Protein AF-K1SZ32-F1 (afdb_monomer)

Solvent-accessible surface area (backbone atoms only — not comparable to full-atom values): 15237 Å² total; per-residue (Å²): 134,87,79,84,89,79,83,86,84,75,76,74,82,68,88,43,62,59,73,72,33,84,66,48,21,56,58,45,51,52,51,52,48,53,55,51,47,58,42,51,74,40,24,74,72,59,20,63,87,50,76,74,82,35,70,67,88,70,82,66,100,58,76,49,76,46,74,46,75,43,77,25,78,72,56,68,82,62,27,27,84,73,70,27,93,54,85,65,35,65,71,60,72,71,40,84,92,68,80,86,78,89,89,76,80,80,79,43,96,45,67,85,54,29,52,49,34,75,36,31,93,33,42,75,91,47,49,80,51,51,45,40,49,57,35,55,56,48,34,40,44,59,39,66,28,51,37,35,27,39,28,50,52,66,83,76,85,44,59,56,50,62,49,44,65,57,26,81,40,74,47,60,80,36,65,83,74,91,62,68,100,72,78,70,72,43,64,70,73,53,50,64,57,53,53,49,54,63,71,76,45,88,59,30,34,38,40,37,38,38,38,45,48,54,36,91,64,43,65,58,47,47,59,78,94,68,66,80,50,80,67,55,84,70,97,61,96,47,84,88,42,52,86,44,53,59,70,104

InterPro domains:
  IPR000917 Sulfatase, N-terminal [PF00884] (66-235)
  IPR017850 Alkaline-phosphatase-like, core domain superfamily [G3DSA:3.40.720.10] (51-248)
  IPR017850 Alkaline-phosphatase-like, core domain superfamily [SSF53649] (67-228)
  IPR040423 Phosphoethanolamine transferase [PTHR30443] (14-247)
  IPR058130 Phosphoethanolamine transferase, C-terminal domain [cd16017] (63-248)

Mean predicted aligned error: 7.78 Å

Radius of gyration: 21.01 Å; Cα contacts (8 Å, |Δi|>4): 311; chains: 1; bounding box: 49×53×51 Å

Sequence (248 aa):
VYIKFEEAIMEQINFGIKYQVFPVNVCYNIKLTLERWGLSERYHETSKDFTFHAVKNRQAPGREIYVLVIGEASRADSWSLFGYDRETTPRLEKREGVVPFSNVLTQSNATHKSVPIILSPASAANYDSIYVQKSLITAFKEAGFQTWYLSNQVPNRSLIDFFSEEAERRIDISPREGELYTDNRPDGEMLPSIREIIQQSDSNLLIVLHTYGSHYDYRKRYPQEFARYTPDLISAINKNNRSIMVNA

Organism: NCBI:txid408170

pLDDT: mean 86.93, std 16.27, range [20.83, 98.75]

Foldseek 3Di:
DDDDPDPDPPPPPPDDCCCPPPPNVVVNVVVVVVVVLVLLVCLCVQQVPAAPLAADPDDDPAAAEAEAEAADPDDLCCDVVQPNPDNPPVVLVPDPPDDDDNDDDFQDPDCLQRVLVVFWVDGVVRSVCSSHTAGVLRSVVSHFAQEEEEEQDEDDSGSNVVNRVSHPYYHHPNYPPDDDPPPLDALCVCVVVVVVVVVPDRHHYYYYYYGPHCPPPNVSHDDPVPCPDDDQDDPDDDPVCPVHPGRD

Structure (mmCIF, N/CA/C/O backbone):
data_AF-K1SZ32-F1
#
_entry.id   AF-K1SZ32-F1
#
loop_
_atom_site.group_PDB
_atom_site.id
_atom_site.type_symbol
_atom_site.label_atom_id
_atom_site.label_alt_id
_atom_site.label_comp_id
_atom_site.label_asym_id
_atom_site.label_entity_id
_atom_site.label_seq_id
_atom_site.pdbx_PDB_ins_code
_atom_site.Cartn_x
_atom_site.Cartn_y
_atom_site.Cartn_z
_atom_site.occupancy
_atom_site.B_iso_or_equiv
_atom_site.auth_seq_id
_atom_site.auth_comp_id
_atom_site.auth_asym_id
_atom_site.auth_atom_id
_atom_site.pdbx_PDB_model_num
ATOM 1 N N . VAL A 1 1 ? -10.648 -4.672 -29.075 1.00 36.06 1 VAL A N 1
ATOM 2 C CA . VAL A 1 1 ? -11.172 -3.291 -29.181 1.00 36.06 1 VAL A CA 1
ATOM 3 C C . VAL A 1 1 ? -9.972 -2.364 -29.272 1.00 36.06 1 VAL A C 1
ATOM 5 O O . VAL A 1 1 ? -9.255 -2.227 -28.293 1.00 36.06 1 VAL A O 1
ATOM 8 N N . TYR A 1 2 ? -9.677 -1.850 -30.467 1.00 20.83 2 TYR A N 1
ATOM 9 C CA . TYR A 1 2 ? -8.613 -0.867 -30.680 1.00 20.83 2 TYR A CA 1
ATOM 10 C C . TYR A 1 2 ? -9.119 0.488 -30.187 1.00 20.83 2 TYR A C 1
ATOM 12 O O . TYR A 1 2 ? -10.038 1.048 -30.778 1.00 20.83 2 TYR A O 1
ATOM 20 N N . ILE A 1 3 ? -8.550 0.997 -29.097 1.00 29.34 3 ILE A N 1
ATOM 21 C CA . ILE A 1 3 ? -8.814 2.362 -28.645 1.00 29.34 3 ILE A CA 1
ATOM 22 C C . ILE A 1 3 ? -7.738 3.247 -29.275 1.00 29.34 3 ILE A C 1
ATOM 24 O O . ILE A 1 3 ? -6.570 3.197 -28.892 1.00 29.34 3 ILE A O 1
ATOM 28 N N . LYS A 1 4 ? -8.140 4.017 -30.290 1.00 24.00 4 LYS A N 1
ATOM 29 C CA . LYS A 1 4 ? -7.360 5.122 -30.855 1.00 24.00 4 LYS A CA 1
ATOM 30 C C . LYS A 1 4 ? -7.171 6.193 -29.775 1.00 24.00 4 LYS A C 1
ATOM 32 O O . LYS A 1 4 ? -8.120 6.889 -29.431 1.00 24.00 4 LYS A O 1
ATOM 37 N N . PHE A 1 5 ? -5.951 6.340 -29.269 1.00 33.72 5 PHE A N 1
ATOM 38 C CA . PHE A 1 5 ? -5.516 7.504 -28.491 1.00 33.72 5 PHE A CA 1
ATOM 39 C C . PHE A 1 5 ? -4.913 8.548 -29.438 1.00 33.72 5 PHE A C 1
ATOM 41 O O . PHE A 1 5 ? -3.707 8.765 -29.415 1.00 33.72 5 PHE A O 1
ATOM 48 N N . GLU A 1 6 ? -5.717 9.153 -30.314 1.00 33.81 6 GLU A N 1
ATOM 49 C CA . GLU A 1 6 ? -5.178 10.126 -31.281 1.00 33.81 6 GLU A CA 1
ATOM 50 C C . GLU A 1 6 ? -5.633 11.577 -31.103 1.00 33.81 6 GLU A C 1
ATOM 52 O O . GLU A 1 6 ? -5.041 12.433 -31.742 1.00 33.81 6 GLU A O 1
ATOM 57 N N . GLU A 1 7 ? -6.571 11.928 -30.213 1.00 32.16 7 GLU A N 1
ATOM 58 C CA . GLU A 1 7 ? -7.086 13.319 -30.218 1.00 32.16 7 GLU A CA 1
ATOM 59 C C . GLU A 1 7 ? -7.334 13.996 -28.857 1.00 32.16 7 GLU A C 1
ATOM 61 O O . GLU A 1 7 ? -7.851 15.107 -28.831 1.00 32.16 7 GLU A O 1
ATOM 66 N N . ALA A 1 8 ? -6.923 13.423 -27.717 1.00 33.03 8 ALA A N 1
ATOM 67 C CA . ALA A 1 8 ? -7.270 14.000 -26.401 1.00 33.03 8 ALA A CA 1
ATOM 68 C C . ALA A 1 8 ? -6.101 14.474 -25.513 1.00 33.03 8 ALA A C 1
ATOM 70 O O . ALA A 1 8 ? -6.341 14.874 -24.378 1.00 33.03 8 ALA A O 1
ATOM 71 N N . ILE A 1 9 ? -4.847 14.476 -25.984 1.00 37.81 9 ILE A N 1
ATOM 72 C CA . ILE A 1 9 ? -3.711 15.027 -25.213 1.00 37.81 9 ILE A CA 1
ATOM 73 C C . ILE A 1 9 ? -2.884 15.962 -26.096 1.00 37.81 9 ILE A C 1
ATOM 75 O O . ILE A 1 9 ? -1.726 15.715 -26.412 1.00 37.81 9 ILE A O 1
ATOM 79 N N . MET A 1 10 ? -3.512 17.055 -26.507 1.00 33.84 10 MET A N 1
ATOM 80 C CA . MET A 1 10 ? -2.818 18.290 -26.869 1.00 33.84 10 MET A CA 1
ATOM 81 C C . MET A 1 10 ? -3.409 19.420 -26.026 1.00 33.84 10 MET A C 1
ATOM 83 O O . MET A 1 10 ? -3.851 20.444 -26.541 1.00 33.84 10 MET A O 1
ATOM 87 N N . GLU A 1 11 ? -3.422 19.237 -24.701 1.00 42.97 11 GLU A N 1
ATOM 88 C CA . GLU A 1 11 ? -3.371 20.401 -23.821 1.00 42.97 11 GLU A CA 1
ATOM 89 C C . GLU A 1 11 ? -2.060 21.112 -24.159 1.00 42.97 11 GLU A 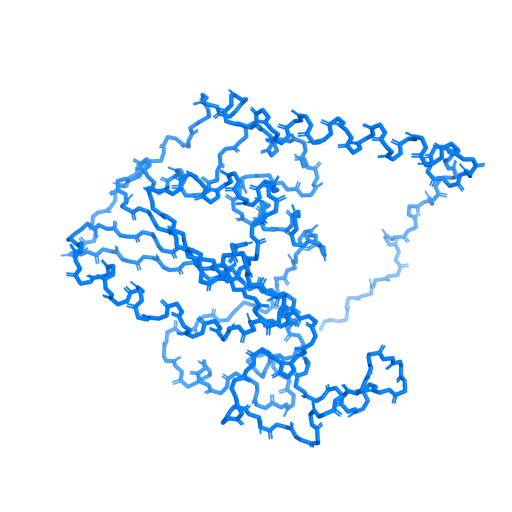C 1
ATOM 91 O O . GLU A 1 11 ? -0.970 20.581 -23.938 1.00 42.97 11 GLU A O 1
ATOM 96 N N . GLN A 1 12 ? -2.176 22.276 -24.800 1.00 42.81 12 GLN A N 1
ATOM 97 C CA . GLN A 1 12 ? -1.073 23.200 -25.021 1.00 42.81 12 GLN A CA 1
ATOM 98 C C . GLN A 1 12 ? -0.226 23.251 -23.749 1.00 42.81 12 GLN A C 1
ATOM 100 O O . GLN A 1 12 ? -0.693 23.721 -22.711 1.00 42.81 12 GLN A O 1
ATOM 105 N N . ILE A 1 13 ? 1.022 22.783 -23.829 1.00 51.66 13 ILE A N 1
ATOM 106 C CA . ILE A 1 13 ? 2.025 23.041 -22.798 1.00 51.66 13 ILE A CA 1
ATOM 107 C C . ILE A 1 13 ? 2.252 24.550 -22.831 1.00 51.66 13 ILE A C 1
ATOM 109 O O . ILE A 1 13 ? 3.076 25.062 -23.586 1.00 51.66 13 ILE A O 1
ATOM 113 N N . ASN A 1 14 ? 1.433 25.275 -22.077 1.00 57.41 14 ASN A N 1
ATOM 114 C CA . ASN A 1 14 ? 1.469 26.720 -22.033 1.00 57.41 14 ASN A CA 1
ATOM 115 C C . ASN A 1 14 ? 2.799 27.100 -21.385 1.00 57.41 14 ASN A C 1
ATOM 117 O O . ASN A 1 14 ? 3.069 26.708 -20.245 1.00 57.41 14 ASN A O 1
ATOM 121 N N . PHE A 1 15 ? 3.658 27.800 -22.128 1.00 69.50 15 PHE A N 1
ATOM 122 C CA . PHE A 1 15 ? 4.959 28.203 -21.617 1.00 69.50 15 PHE A CA 1
ATOM 123 C C . PHE A 1 15 ? 4.766 29.029 -20.343 1.00 69.50 15 PHE A C 1
ATOM 125 O O . PHE A 1 15 ? 4.135 30.087 -20.353 1.00 69.50 15 PHE A O 1
ATOM 132 N N . GLY A 1 16 ? 5.291 28.528 -19.229 1.00 76.25 16 GLY A N 1
ATOM 133 C CA . GLY A 1 16 ? 5.135 29.146 -17.922 1.00 76.25 16 GLY A CA 1
ATOM 134 C C . GLY A 1 16 ? 6.493 29.530 -17.372 1.00 76.25 16 GLY A C 1
ATOM 135 O O . GLY A 1 16 ? 7.261 28.655 -16.974 1.00 76.25 16 GLY A O 1
ATOM 136 N N . ILE A 1 17 ? 6.766 30.834 -17.276 1.00 77.69 17 ILE A N 1
ATOM 137 C CA . ILE A 1 17 ? 8.042 31.371 -16.766 1.00 77.69 17 ILE A CA 1
ATOM 138 C C . ILE A 1 17 ? 8.408 30.725 -15.418 1.00 77.69 17 ILE A C 1
ATOM 140 O O . ILE A 1 17 ? 9.539 30.294 -15.214 1.00 77.69 17 ILE A O 1
ATOM 144 N N . LYS A 1 18 ? 7.421 30.554 -14.532 1.00 80.62 18 LYS A N 1
ATOM 145 C CA . LYS A 1 18 ? 7.594 29.933 -13.209 1.00 80.62 18 LYS A CA 1
ATOM 146 C C . LYS A 1 18 ? 7.914 28.432 -13.218 1.00 80.62 18 LYS A C 1
ATOM 148 O O . LYS A 1 18 ? 8.342 27.920 -12.195 1.00 80.62 18 LYS A O 1
ATOM 153 N N . TYR A 1 19 ? 7.696 27.724 -14.324 1.00 79.94 19 TYR A N 1
ATOM 154 C CA . TYR A 1 19 ? 7.938 26.280 -14.431 1.00 79.94 19 TYR A CA 1
ATOM 155 C C . TYR A 1 19 ? 9.176 25.954 -15.273 1.00 79.94 19 TYR A C 1
ATOM 157 O O . TYR A 1 19 ? 9.846 24.957 -15.017 1.00 79.94 19 TYR A O 1
ATOM 165 N N . GLN A 1 20 ? 9.486 26.789 -16.269 1.00 84.44 20 GLN A N 1
ATOM 166 C CA . GLN A 1 20 ? 10.433 26.448 -17.337 1.00 84.44 20 GLN A CA 1
ATOM 167 C C . GLN A 1 20 ? 11.639 27.388 -17.439 1.00 84.44 20 GLN A C 1
ATOM 169 O O . GLN A 1 20 ? 12.627 27.017 -18.066 1.00 84.44 20 GLN A O 1
ATOM 174 N N . VAL A 1 21 ? 11.599 28.581 -16.834 1.00 89.50 21 VAL A N 1
ATOM 175 C CA . VAL A 1 21 ? 12.696 29.554 -16.945 1.00 89.50 21 VAL A CA 1
ATOM 176 C C . VAL A 1 21 ? 13.579 29.505 -15.709 1.00 89.50 21 VAL A C 1
ATOM 178 O O . VAL A 1 21 ? 13.127 29.758 -14.592 1.00 89.50 21 VAL A O 1
ATOM 181 N N . PHE A 1 22 ? 14.862 29.229 -15.922 1.00 86.62 22 PHE A N 1
ATOM 182 C CA . PHE A 1 22 ? 15.883 29.355 -14.891 1.00 86.62 22 PHE A CA 1
ATOM 183 C C . PHE A 1 22 ? 16.232 30.836 -14.641 1.00 86.62 22 PHE A C 1
ATOM 185 O O . PHE A 1 22 ? 16.354 31.588 -15.609 1.00 86.62 22 PHE A O 1
ATOM 192 N N . PRO A 1 23 ? 16.426 31.282 -13.382 1.00 89.62 23 PRO A N 1
ATOM 193 C CA . PRO A 1 23 ? 16.314 30.517 -12.133 1.00 89.62 23 PRO A CA 1
ATOM 194 C C . PRO A 1 23 ? 14.916 30.566 -11.486 1.00 89.62 23 PRO A C 1
ATOM 196 O O . PRO A 1 23 ? 14.731 30.036 -10.391 1.00 89.62 23 PRO A O 1
ATOM 199 N N . VAL A 1 24 ? 13.925 31.203 -12.121 1.00 89.75 24 VAL A N 1
ATOM 200 C CA . VAL A 1 24 ? 12.575 31.406 -11.554 1.00 89.75 24 VAL A CA 1
ATOM 201 C C . VAL A 1 24 ? 11.923 30.081 -11.151 1.00 89.75 24 VAL A C 1
ATOM 203 O O . VAL A 1 24 ? 11.324 29.988 -10.079 1.00 89.75 24 VAL A O 1
ATOM 206 N N . ASN A 1 25 ? 12.084 29.042 -11.971 1.00 89.19 25 ASN A N 1
ATOM 207 C CA . ASN A 1 25 ? 11.577 27.703 -11.690 1.00 89.19 25 ASN A CA 1
ATOM 208 C C . ASN A 1 25 ? 12.179 27.074 -10.425 1.00 89.19 25 ASN A C 1
ATOM 210 O O . ASN A 1 25 ? 11.463 26.414 -9.674 1.00 89.19 25 ASN A O 1
ATOM 214 N N . VAL A 1 26 ? 13.463 27.307 -10.150 1.00 90.19 26 VAL A N 1
ATOM 215 C CA . VAL A 1 26 ? 14.129 26.832 -8.931 1.00 90.19 26 VAL A CA 1
ATOM 216 C C . VAL A 1 26 ? 13.516 27.510 -7.710 1.00 90.19 26 VAL A C 1
ATOM 218 O O . VAL A 1 26 ? 13.073 26.820 -6.794 1.00 90.19 26 VAL A O 1
ATOM 221 N N . CYS A 1 27 ? 13.401 28.841 -7.719 1.00 92.06 27 CYS A N 1
ATOM 222 C CA . CYS A 1 27 ? 12.796 29.588 -6.612 1.00 92.06 27 CYS A CA 1
ATOM 223 C C . CYS A 1 27 ? 11.337 29.175 -6.366 1.00 92.06 27 CYS A C 1
ATOM 225 O O . CYS A 1 27 ? 10.931 28.969 -5.221 1.00 92.06 27 CYS A O 1
ATOM 227 N N . TYR A 1 28 ? 10.558 29.015 -7.439 1.00 88.94 28 TYR A N 1
ATOM 228 C CA . TYR A 1 28 ? 9.177 28.545 -7.359 1.00 88.94 28 TYR A CA 1
ATOM 229 C C . TYR A 1 28 ? 9.084 27.140 -6.747 1.00 88.94 28 TYR A C 1
ATOM 231 O O . TYR A 1 28 ? 8.298 26.931 -5.825 1.00 88.94 28 TYR A O 1
ATOM 239 N N . ASN A 1 29 ? 9.913 26.194 -7.202 1.00 88.44 29 ASN A N 1
ATOM 240 C CA . ASN A 1 29 ? 9.920 24.827 -6.681 1.00 88.44 29 ASN A CA 1
ATOM 241 C C . ASN A 1 29 ? 10.376 24.757 -5.217 1.00 88.44 29 ASN A C 1
ATOM 243 O O . ASN A 1 29 ? 9.815 23.970 -4.457 1.00 88.44 29 ASN A O 1
ATOM 247 N N . ILE A 1 30 ? 11.338 25.591 -4.800 1.00 92.00 30 ILE A N 1
ATOM 248 C CA . ILE A 1 30 ? 11.745 25.698 -3.389 1.00 92.00 30 ILE A CA 1
ATOM 249 C C . ILE A 1 30 ? 10.560 26.165 -2.544 1.00 92.00 30 ILE A C 1
ATOM 251 O O . ILE A 1 30 ? 10.211 25.502 -1.569 1.00 92.00 30 ILE A O 1
ATOM 255 N N . LYS A 1 31 ? 9.900 27.261 -2.943 1.00 92.56 31 LYS A N 1
ATOM 256 C CA . LYS A 1 31 ? 8.724 27.779 -2.233 1.00 92.56 31 LYS A CA 1
ATOM 257 C C . LYS A 1 31 ? 7.622 26.720 -2.135 1.00 92.56 31 LYS A C 1
ATOM 259 O O . LYS A 1 31 ? 7.150 26.440 -1.039 1.00 92.56 31 LYS A O 1
ATOM 264 N N . LEU A 1 32 ? 7.269 26.092 -3.258 1.00 88.75 32 LEU A N 1
ATOM 265 C CA . LEU A 1 32 ? 6.246 25.047 -3.310 1.00 88.75 32 LEU A CA 1
ATOM 266 C C . LEU A 1 32 ? 6.599 23.847 -2.418 1.00 88.75 32 LEU A C 1
ATOM 268 O O . LEU A 1 32 ? 5.723 23.274 -1.774 1.00 88.75 32 LEU A O 1
ATOM 272 N N . THR A 1 33 ? 7.877 23.463 -2.375 1.00 88.38 33 THR A N 1
ATOM 273 C CA . THR A 1 33 ? 8.358 22.375 -1.514 1.00 88.38 33 THR A CA 1
ATOM 274 C C . THR A 1 33 ? 8.212 22.737 -0.042 1.00 88.38 33 THR A C 1
ATOM 276 O O . THR A 1 33 ? 7.690 21.928 0.717 1.00 88.38 33 THR A O 1
ATOM 279 N N . LEU A 1 34 ? 8.603 23.952 0.357 1.00 92.38 34 LEU A N 1
ATOM 280 C CA . LEU A 1 34 ? 8.462 24.425 1.738 1.00 92.38 34 LEU A CA 1
ATOM 281 C C . LEU A 1 34 ? 6.991 24.522 2.166 1.00 92.38 34 LEU A C 1
ATOM 283 O O . LEU A 1 34 ? 6.646 24.090 3.263 1.00 92.38 34 LEU A O 1
ATOM 287 N N . GLU A 1 35 ? 6.115 25.030 1.295 1.00 92.25 35 GLU A N 1
ATOM 288 C CA . GLU A 1 35 ? 4.670 25.098 1.554 1.00 92.25 35 GLU A CA 1
ATOM 289 C C . GLU A 1 35 ? 4.072 23.700 1.758 1.00 92.25 35 GLU A C 1
ATOM 291 O O . GLU A 1 35 ? 3.392 23.453 2.754 1.00 92.25 35 GLU A O 1
ATOM 296 N N . ARG A 1 36 ? 4.370 22.759 0.853 1.00 90.56 36 ARG A N 1
ATOM 297 C CA . ARG A 1 36 ? 3.890 21.372 0.953 1.00 90.56 36 ARG A CA 1
ATOM 298 C C . ARG A 1 36 ? 4.465 20.638 2.153 1.00 90.56 36 ARG A C 1
ATOM 300 O O . ARG A 1 36 ? 3.735 19.895 2.795 1.00 90.56 36 ARG A O 1
ATOM 307 N N . TRP A 1 37 ? 5.738 20.858 2.472 1.00 90.75 37 TRP A N 1
ATOM 308 C CA . TRP A 1 37 ? 6.355 20.317 3.680 1.00 90.75 37 TRP A CA 1
ATOM 309 C C . TRP A 1 37 ? 5.624 20.821 4.926 1.00 90.75 37 TRP A C 1
ATOM 311 O O . TRP A 1 37 ? 5.233 20.025 5.772 1.00 90.75 37 TRP A O 1
ATOM 321 N N . GLY A 1 38 ? 5.372 22.131 5.015 1.00 93.12 38 GLY A N 1
ATOM 322 C CA . GLY A 1 38 ? 4.639 22.727 6.133 1.00 93.12 38 GLY A CA 1
ATOM 323 C C . GLY A 1 38 ? 3.178 22.272 6.235 1.00 93.12 38 GLY A C 1
ATOM 324 O O . GLY A 1 38 ? 2.608 22.284 7.324 1.00 93.12 38 GLY A O 1
ATOM 325 N N . LEU A 1 39 ? 2.549 21.871 5.127 1.00 93.69 39 LEU A N 1
ATOM 326 C CA . LEU A 1 39 ? 1.234 21.223 5.147 1.00 93.69 39 LEU A CA 1
ATOM 327 C C . LEU A 1 39 ? 1.321 19.778 5.650 1.00 93.69 39 LEU A C 1
ATOM 329 O O . LEU A 1 39 ? 0.535 19.407 6.515 1.00 93.69 39 LEU A O 1
ATOM 333 N N . SER A 1 40 ? 2.287 18.992 5.163 1.00 92.88 40 SER A N 1
ATOM 334 C CA . SER A 1 40 ? 2.503 17.615 5.623 1.00 92.88 40 SER A CA 1
ATOM 335 C C . SER A 1 40 ? 2.807 17.561 7.123 1.00 92.88 40 SER A C 1
ATOM 337 O O . SER A 1 40 ? 2.199 16.778 7.833 1.00 92.88 40 SER A O 1
ATOM 339 N N . GLU A 1 41 ? 3.686 18.425 7.632 1.00 94.00 41 GLU A N 1
ATOM 340 C CA . GLU A 1 41 ? 4.051 18.455 9.060 1.00 94.00 41 GLU A CA 1
ATOM 341 C C . GLU A 1 41 ? 2.870 18.789 9.980 1.00 94.00 41 GLU A C 1
ATOM 343 O O . GLU A 1 41 ? 2.783 18.287 11.097 1.00 94.00 41 GLU A O 1
ATOM 348 N N . ARG A 1 42 ? 1.930 19.614 9.505 1.00 95.44 42 ARG A N 1
ATOM 349 C CA . ARG A 1 42 ? 0.718 19.968 10.257 1.00 95.44 42 ARG A CA 1
ATOM 350 C C . ARG A 1 42 ? -0.408 18.958 10.091 1.00 95.44 42 ARG A C 1
ATOM 352 O O . ARG A 1 42 ? -1.474 19.164 10.663 1.00 95.44 42 ARG A O 1
ATOM 359 N N . TYR A 1 43 ? -0.184 17.871 9.353 1.00 96.81 43 TYR A N 1
ATOM 360 C CA . TYR A 1 43 ? -1.203 16.881 9.030 1.00 96.81 43 TYR A CA 1
ATOM 361 C C . TYR A 1 43 ? -2.004 16.421 10.251 1.00 96.81 43 TYR A C 1
ATOM 363 O O . TYR A 1 43 ? -3.234 16.392 10.205 1.00 96.81 43 TYR A O 1
ATOM 371 N N . HIS A 1 44 ? -1.335 16.090 11.360 1.00 95.69 44 HIS A N 1
ATOM 372 C CA . HIS A 1 44 ? -2.018 15.620 12.569 1.00 95.69 44 HIS A CA 1
ATOM 373 C C . HIS A 1 44 ? -2.975 16.665 13.149 1.00 95.69 44 HIS A C 1
ATOM 375 O O . HIS A 1 44 ? -4.018 16.293 13.678 1.00 95.69 44 HIS A O 1
ATOM 381 N N . GLU A 1 45 ? -2.653 17.953 13.018 1.00 97.31 45 GLU A N 1
ATOM 382 C CA . GLU A 1 45 ? -3.501 19.059 13.463 1.00 97.31 45 GLU A CA 1
ATOM 383 C C . GLU A 1 45 ? -4.637 19.324 12.472 1.00 97.31 45 GLU A C 1
ATOM 385 O O . GLU A 1 45 ? -5.787 19.488 12.876 1.00 97.31 45 GLU A O 1
ATOM 390 N N . THR A 1 46 ? -4.332 19.359 11.173 1.00 97.31 46 THR A N 1
ATOM 391 C CA . THR A 1 46 ? -5.283 19.748 10.122 1.00 97.31 46 THR A CA 1
ATOM 392 C C . THR A 1 46 ? -6.288 18.655 9.779 1.00 97.31 46 THR A C 1
ATOM 394 O O . THR A 1 46 ? -7.376 18.966 9.304 1.00 97.31 46 THR A O 1
ATOM 397 N N . SER A 1 47 ? -5.956 17.389 10.041 1.00 97.62 47 SER A N 1
ATOM 398 C CA . SER A 1 47 ? -6.853 16.241 9.850 1.00 97.62 47 SER A CA 1
ATOM 399 C C . SER A 1 47 ? -7.554 15.787 11.136 1.00 97.62 47 SER A C 1
ATOM 401 O O . SER A 1 47 ? -8.330 14.838 11.086 1.00 97.62 47 SER A O 1
ATOM 403 N N . LYS A 1 48 ? -7.292 16.412 12.296 1.00 97.12 48 LYS A N 1
ATOM 404 C CA . LYS A 1 48 ? -7.727 15.905 13.616 1.00 97.12 48 LYS A CA 1
ATOM 405 C C . LYS A 1 48 ? -9.241 15.685 13.748 1.00 97.12 48 LYS A C 1
ATOM 407 O O . LYS A 1 48 ? -9.651 14.757 14.432 1.00 97.12 48 LYS A O 1
ATOM 412 N N . ASP A 1 49 ? -10.036 16.531 13.092 1.00 97.12 49 ASP A N 1
ATOM 413 C CA . ASP A 1 49 ? -11.502 16.529 13.173 1.00 97.12 49 ASP A CA 1
ATOM 414 C C . ASP A 1 49 ? -12.148 15.738 12.018 1.00 97.12 49 ASP A C 1
ATOM 416 O O . ASP A 1 49 ? -13.371 15.627 11.943 1.00 97.12 49 ASP A O 1
ATOM 420 N N . PHE A 1 50 ? -11.347 15.197 11.093 1.00 97.81 50 PHE A N 1
ATOM 421 C CA . PHE A 1 50 ? -11.856 14.375 10.003 1.00 97.81 50 PHE A CA 1
ATOM 422 C C . PHE A 1 50 ? -12.273 12.999 10.528 1.00 97.81 50 PHE A C 1
ATOM 424 O O . PHE A 1 50 ? -11.525 12.337 11.247 1.00 97.81 50 PHE A O 1
ATOM 431 N N . THR A 1 51 ? -13.441 12.537 10.094 1.00 97.31 51 THR A N 1
ATOM 432 C CA . THR A 1 51 ? -13.973 11.210 10.404 1.00 97.31 51 THR A CA 1
ATOM 433 C C . THR A 1 51 ? -14.696 10.638 9.189 1.00 97.31 51 THR A C 1
ATOM 435 O O . THR A 1 51 ? -15.294 11.380 8.406 1.00 97.31 51 THR A O 1
ATOM 438 N N . PHE A 1 52 ? -14.639 9.316 9.021 1.00 97.12 52 PHE A N 1
ATOM 439 C CA . PHE A 1 52 ? -15.425 8.617 8.002 1.00 97.12 52 PHE A CA 1
ATOM 440 C C . PHE A 1 52 ? -16.847 8.301 8.479 1.00 97.12 52 PHE A C 1
ATOM 442 O O . PHE A 1 52 ? -17.680 7.899 7.664 1.00 97.12 52 PHE A O 1
ATOM 449 N N . HIS A 1 53 ? -17.120 8.451 9.781 1.00 97.19 53 HIS A N 1
ATOM 450 C CA . HIS A 1 53 ? -18.298 7.891 10.442 1.00 97.19 53 HIS A CA 1
ATOM 451 C C . HIS A 1 53 ? -18.487 6.400 10.110 1.00 97.19 53 HIS A C 1
ATOM 453 O O . HIS A 1 53 ? -19.612 5.922 9.929 1.00 97.19 53 HIS A O 1
ATOM 459 N N . ALA A 1 54 ? -17.378 5.667 9.973 1.00 96.50 54 ALA A N 1
ATOM 460 C CA . ALA A 1 54 ? -17.412 4.290 9.520 1.00 96.50 54 ALA A CA 1
ATOM 461 C C . ALA A 1 54 ? -17.985 3.385 10.616 1.00 96.50 54 ALA A C 1
ATOM 463 O O . ALA A 1 54 ? -17.484 3.326 11.736 1.00 96.50 54 ALA A O 1
ATOM 464 N N . VAL A 1 55 ? -19.041 2.649 10.269 1.00 94.31 55 VAL A N 1
ATOM 465 C CA . VAL A 1 55 ? -19.700 1.694 11.161 1.00 94.31 55 VAL A CA 1
ATOM 466 C C . VAL A 1 55 ? -19.765 0.320 10.515 1.00 94.31 55 VAL A C 1
ATOM 468 O O . VAL A 1 55 ? -20.093 0.158 9.336 1.00 94.31 55 VAL A O 1
ATOM 471 N N . LYS A 1 56 ? -19.467 -0.706 11.310 1.00 90.69 56 LYS A N 1
ATOM 472 C CA . LYS A 1 56 ? -19.570 -2.097 10.883 1.00 90.69 56 LYS A CA 1
ATOM 473 C C . LYS A 1 56 ? -21.016 -2.579 11.026 1.00 90.69 56 LYS A C 1
ATOM 475 O O . LYS A 1 56 ? -21.444 -2.986 12.099 1.00 90.69 56 LYS A O 1
ATOM 480 N N . ASN A 1 57 ? -21.760 -2.576 9.921 1.00 86.69 57 ASN A N 1
ATOM 481 C CA . ASN A 1 57 ? -23.186 -2.946 9.910 1.00 86.69 57 ASN A CA 1
ATOM 482 C C . ASN A 1 57 ? -23.459 -4.458 9.847 1.00 86.69 57 ASN A C 1
ATOM 484 O O . ASN A 1 57 ? -24.605 -4.886 9.974 1.00 86.69 57 ASN A O 1
ATOM 488 N N . ARG A 1 58 ? -22.437 -5.284 9.598 1.00 85.19 58 ARG A N 1
ATOM 489 C CA . ARG A 1 58 ? -22.566 -6.744 9.525 1.00 85.19 58 ARG A CA 1
ATOM 490 C C . ARG A 1 58 ? -21.497 -7.390 10.374 1.00 85.19 58 ARG A C 1
ATOM 492 O O . ARG A 1 58 ? -20.327 -7.052 10.242 1.00 85.19 58 ARG A O 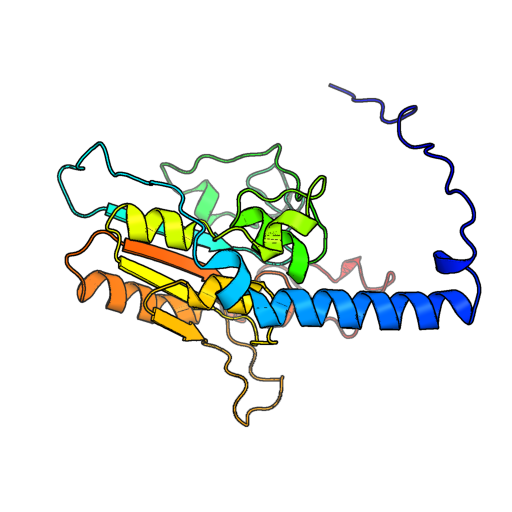1
ATOM 499 N N . GLN A 1 59 ? -21.899 -8.343 11.200 1.00 81.31 59 GLN A N 1
ATOM 500 C CA . GLN A 1 59 ? -20.971 -9.164 11.957 1.00 81.31 59 GLN A CA 1
ATOM 501 C C . GLN A 1 59 ? -20.749 -10.467 11.199 1.00 81.31 59 GLN A C 1
ATOM 503 O O . GLN A 1 59 ? 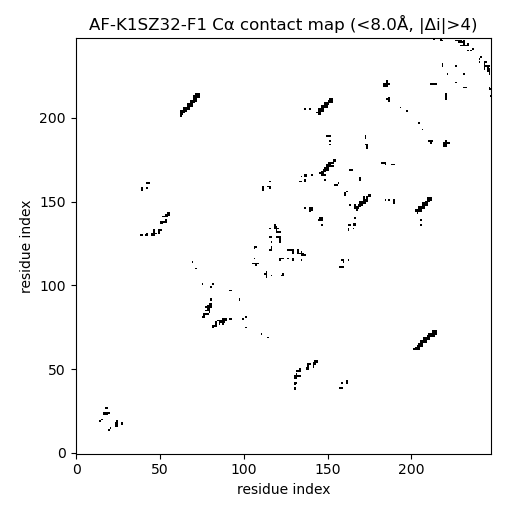-21.700 -11.209 10.948 1.00 81.31 59 GLN A O 1
ATOM 508 N N . ALA A 1 60 ? -19.507 -10.729 10.792 1.00 88.19 60 ALA A N 1
ATOM 509 C CA . ALA A 1 60 ? -19.165 -12.043 10.281 1.00 88.19 60 ALA A CA 1
ATOM 510 C C . ALA A 1 60 ? -19.328 -13.104 11.391 1.00 88.19 60 ALA A C 1
ATOM 512 O O . ALA A 1 60 ? -19.201 -12.778 12.574 1.00 88.19 60 ALA A O 1
ATOM 513 N N . PRO A 1 61 ? -19.560 -14.381 11.033 1.00 87.69 61 PRO A N 1
ATOM 514 C CA . PRO A 1 61 ? -19.670 -15.477 12.002 1.00 87.69 61 PRO A CA 1
ATOM 515 C C . PRO A 1 61 ? -18.416 -15.699 12.863 1.00 87.69 61 PRO A C 1
ATOM 517 O O . PRO A 1 61 ? -18.468 -16.434 13.843 1.00 87.69 61 PRO A O 1
ATOM 520 N N . GLY A 1 62 ? -17.286 -15.092 12.495 1.00 91.00 62 GLY A N 1
ATOM 521 C CA . GLY A 1 62 ? -16.031 -15.171 13.227 1.00 91.00 62 GLY A CA 1
ATOM 522 C C . GLY A 1 62 ? -15.180 -13.919 13.035 1.00 91.00 62 GLY A C 1
ATOM 523 O O . GLY A 1 62 ? -15.612 -12.938 12.429 1.00 91.00 62 GLY A O 1
ATOM 524 N N . ARG A 1 63 ? -13.956 -13.978 13.562 1.00 94.12 63 ARG A N 1
ATOM 525 C CA . ARG A 1 63 ? -12.955 -12.911 13.464 1.00 94.12 63 ARG A CA 1
ATOM 526 C C . ARG A 1 63 ? -12.609 -12.617 12.003 1.00 94.12 63 ARG A C 1
ATOM 528 O O . ARG A 1 63 ? -12.212 -13.517 11.264 1.00 94.12 63 ARG A O 1
ATOM 535 N N . GLU A 1 64 ? -12.713 -11.354 11.607 1.00 96.31 64 GLU A N 1
ATOM 536 C CA . GLU A 1 64 ? -12.360 -10.883 10.266 1.00 96.31 64 GLU A CA 1
ATOM 537 C C . GLU A 1 64 ? -10.928 -10.358 10.234 1.00 96.31 64 GLU A C 1
ATOM 539 O O . GLU A 1 64 ? -10.522 -9.589 11.103 1.00 96.31 64 GLU A O 1
ATOM 544 N N . ILE A 1 65 ? -10.166 -10.751 9.215 1.00 97.75 65 ILE A N 1
ATOM 545 C CA . ILE A 1 65 ? -8.784 -10.310 9.016 1.00 97.75 65 ILE A CA 1
ATOM 546 C C . ILE A 1 65 ? -8.662 -9.819 7.579 1.00 97.75 65 ILE A C 1
ATOM 548 O O . ILE A 1 65 ? -8.738 -10.611 6.639 1.00 97.75 65 ILE A O 1
ATOM 552 N N . TYR A 1 66 ? -8.457 -8.517 7.422 1.00 98.00 66 TYR A N 1
ATOM 553 C CA . TYR A 1 66 ? -8.199 -7.880 6.139 1.00 98.00 66 TYR A CA 1
ATOM 554 C C . TYR A 1 66 ? -6.714 -7.554 6.033 1.00 98.00 66 TYR A C 1
ATOM 556 O O . TYR A 1 66 ? -6.139 -6.929 6.923 1.00 98.00 66 TYR A O 1
ATOM 564 N N . VAL A 1 67 ? -6.095 -7.974 4.932 1.00 98.38 67 VAL A N 1
ATOM 565 C CA . VAL A 1 67 ? -4.695 -7.666 4.630 1.00 98.38 67 VAL A CA 1
ATOM 566 C C . VAL A 1 67 ? -4.650 -6.825 3.364 1.00 98.38 67 VAL A C 1
ATOM 568 O O . VAL A 1 67 ? -5.063 -7.289 2.301 1.00 98.38 67 VAL A O 1
ATOM 571 N N . LEU A 1 68 ? -4.150 -5.595 3.475 1.00 98.56 68 LEU A N 1
ATOM 572 C CA . LEU A 1 68 ? -3.926 -4.704 2.340 1.00 98.56 68 LEU A CA 1
ATOM 573 C C . LEU A 1 68 ? -2.439 -4.709 1.994 1.00 98.56 68 LEU A C 1
ATOM 575 O O . LEU A 1 68 ? -1.625 -4.234 2.779 1.00 98.56 68 LEU A O 1
ATOM 579 N N . VAL A 1 69 ? -2.084 -5.219 0.816 1.00 98.31 69 VAL A N 1
ATOM 580 C CA . VAL A 1 69 ? -0.699 -5.209 0.329 1.00 98.31 69 VAL A CA 1
ATOM 581 C C . VAL A 1 69 ? -0.511 -4.049 -0.641 1.00 98.31 69 VAL A C 1
ATOM 583 O O . VAL A 1 69 ? -1.066 -4.050 -1.738 1.00 98.31 69 VAL A O 1
ATOM 586 N N . ILE A 1 70 ? 0.284 -3.066 -0.236 1.00 97.69 70 ILE A N 1
ATOM 587 C CA . ILE A 1 70 ? 0.696 -1.933 -1.058 1.00 97.69 70 ILE A CA 1
ATOM 588 C C . ILE A 1 70 ? 2.017 -2.311 -1.732 1.00 97.69 70 ILE A C 1
ATOM 590 O O . ILE A 1 70 ? 3.066 -2.409 -1.086 1.00 97.69 70 ILE A O 1
ATOM 594 N N . GLY A 1 71 ? 1.928 -2.584 -3.035 1.00 95.56 71 GLY A N 1
ATOM 595 C CA . GLY A 1 71 ? 3.064 -2.881 -3.906 1.00 95.56 71 GLY A CA 1
ATOM 596 C C . GLY A 1 71 ? 3.949 -1.662 -4.182 1.00 95.56 71 GLY A C 1
ATOM 597 O O . GLY A 1 71 ? 3.528 -0.525 -3.988 1.00 95.56 71 GLY A O 1
ATOM 598 N N . GLU A 1 72 ? 5.139 -1.906 -4.726 1.00 94.31 72 GLU A N 1
ATOM 599 C CA . GLU A 1 72 ? 6.059 -0.871 -5.211 1.00 94.31 72 GLU A CA 1
ATOM 600 C C . GLU A 1 72 ? 6.565 -1.239 -6.615 1.00 94.31 72 GLU A C 1
ATOM 602 O O . GLU A 1 72 ? 6.916 -2.393 -6.866 1.00 94.31 72 GLU A O 1
ATOM 607 N N . ALA A 1 73 ? 6.559 -0.265 -7.531 1.00 93.12 73 ALA A N 1
ATOM 608 C CA . ALA A 1 73 ? 7.057 -0.311 -8.914 1.00 93.12 73 ALA A CA 1
ATOM 609 C C . ALA A 1 73 ? 6.619 -1.479 -9.839 1.00 93.12 73 ALA A C 1
ATOM 611 O O . ALA A 1 73 ? 7.058 -1.539 -10.989 1.00 93.12 73 ALA A O 1
ATOM 612 N N . SER A 1 74 ? 5.751 -2.392 -9.395 1.00 93.12 74 SER A N 1
ATOM 613 C CA . SER A 1 74 ? 5.272 -3.510 -10.217 1.00 93.12 74 SER A CA 1
ATOM 614 C C . SER A 1 74 ? 4.295 -3.041 -11.303 1.00 93.12 74 SER A C 1
ATOM 616 O O . SER A 1 74 ? 3.482 -2.143 -11.077 1.00 93.12 74 SER A O 1
ATOM 618 N N . ARG A 1 75 ? 4.349 -3.666 -12.485 1.00 92.50 75 ARG A N 1
ATOM 619 C CA . ARG A 1 75 ? 3.516 -3.317 -13.650 1.00 92.50 75 ARG A CA 1
ATOM 620 C C . ARG A 1 75 ? 2.668 -4.498 -14.111 1.00 92.50 75 ARG A C 1
ATOM 622 O O . ARG A 1 75 ? 3.165 -5.618 -14.181 1.00 92.50 75 ARG A O 1
ATOM 629 N N . ALA A 1 76 ? 1.426 -4.224 -14.514 1.00 93.69 76 ALA A N 1
ATOM 630 C CA . ALA A 1 76 ? 0.495 -5.247 -14.995 1.00 93.69 76 ALA A CA 1
ATOM 631 C C . ALA A 1 76 ? 1.050 -6.034 -16.198 1.00 93.69 76 ALA A C 1
ATOM 633 O O . ALA A 1 76 ? 0.969 -7.256 -16.216 1.00 93.69 76 ALA A O 1
ATOM 634 N N . ASP A 1 77 ? 1.714 -5.362 -17.144 1.00 92.94 77 ASP A N 1
ATOM 635 C CA . ASP A 1 77 ? 2.271 -6.023 -18.339 1.00 92.94 77 ASP A CA 1
ATOM 636 C C . ASP A 1 77 ? 3.388 -7.044 -18.042 1.00 92.94 77 ASP A C 1
ATOM 638 O O . ASP A 1 77 ? 3.797 -7.763 -18.948 1.00 92.94 77 ASP A O 1
ATOM 642 N N . SER A 1 78 ? 3.908 -7.092 -16.808 1.00 93.81 78 SER A N 1
ATOM 643 C CA . SER A 1 78 ? 4.913 -8.076 -16.373 1.00 93.81 78 SER A CA 1
ATOM 644 C C . SER A 1 78 ? 4.308 -9.217 -15.541 1.00 93.81 78 SER A C 1
ATOM 646 O O . SER A 1 78 ? 5.051 -10.014 -14.971 1.00 93.81 78 SER A O 1
ATOM 648 N N . TRP A 1 79 ? 2.980 -9.308 -15.419 1.00 95.81 79 TRP A N 1
ATOM 649 C CA . TRP A 1 79 ? 2.296 -10.367 -14.667 1.00 95.81 79 TRP A CA 1
ATOM 650 C C . TRP A 1 79 ? 1.729 -11.420 -15.624 1.00 95.81 79 TRP A C 1
ATOM 652 O O . TRP A 1 79 ? 0.879 -11.102 -16.458 1.00 95.81 79 TRP A O 1
ATOM 662 N N . SER A 1 80 ? 2.136 -12.689 -15.491 1.00 96.06 80 SER A N 1
ATOM 663 C CA . SER A 1 80 ? 1.557 -13.785 -16.295 1.00 96.06 80 SER A CA 1
ATOM 664 C C . SER A 1 80 ? 0.057 -13.955 -16.066 1.00 96.06 80 SER A C 1
ATOM 666 O O . SER A 1 80 ? -0.661 -14.318 -16.995 1.00 96.06 80 SER A O 1
ATOM 668 N N . LEU A 1 81 ? -0.442 -13.548 -14.894 1.00 96.06 81 LEU A N 1
ATOM 669 C CA . LEU A 1 81 ? -1.870 -13.472 -14.575 1.00 96.06 81 LEU A CA 1
ATOM 670 C C . LEU A 1 81 ? -2.658 -12.594 -15.566 1.00 96.06 81 LEU A C 1
ATOM 672 O O . LEU A 1 81 ? -3.861 -12.785 -15.729 1.00 96.06 81 LEU A O 1
ATOM 676 N N . PHE A 1 82 ? -1.989 -11.647 -16.233 1.00 96.06 82 PHE A N 1
ATOM 677 C CA . PHE A 1 82 ? -2.565 -10.765 -17.252 1.00 96.06 82 PHE A CA 1
ATOM 678 C C . PHE A 1 82 ? -2.071 -11.076 -18.676 1.00 96.06 82 PHE A C 1
ATOM 680 O O . PHE A 1 82 ? -2.279 -10.273 -19.583 1.00 96.06 82 PHE A O 1
ATOM 687 N N . GLY A 1 83 ? -1.453 -12.242 -18.895 1.00 94.44 83 GLY A N 1
ATOM 688 C CA . GLY A 1 83 ? -1.030 -12.711 -20.219 1.00 94.44 83 GLY A CA 1
ATOM 689 C C . GLY A 1 83 ? 0.428 -12.422 -20.582 1.00 94.44 83 GLY A C 1
ATOM 690 O O . GLY A 1 83 ? 0.780 -12.519 -21.753 1.00 94.44 83 GLY A O 1
ATOM 691 N N . TYR A 1 84 ? 1.281 -12.071 -19.615 1.00 95.06 84 TYR A N 1
ATOM 692 C CA . TYR A 1 84 ? 2.724 -11.983 -19.851 1.00 95.06 84 TYR A CA 1
ATOM 693 C C . TYR A 1 84 ? 3.331 -13.365 -20.152 1.00 95.06 84 TYR A C 1
ATOM 695 O O . TYR A 1 84 ? 3.047 -14.335 -19.451 1.00 95.06 84 TYR A O 1
ATOM 703 N N . ASP A 1 85 ? 4.213 -13.442 -21.154 1.00 94.19 85 ASP A N 1
ATOM 704 C CA . ASP A 1 85 ? 4.772 -14.708 -21.665 1.00 94.19 85 ASP A CA 1
ATOM 705 C C . ASP A 1 85 ? 5.600 -15.498 -20.634 1.00 94.19 85 ASP A C 1
ATOM 707 O O . ASP A 1 85 ? 5.808 -16.703 -20.781 1.00 94.19 85 ASP A O 1
ATOM 711 N N . ARG A 1 86 ? 6.126 -14.829 -19.601 1.00 93.62 86 ARG A N 1
ATOM 712 C CA . ARG A 1 86 ? 6.906 -15.468 -18.534 1.00 93.62 86 ARG A CA 1
ATOM 713 C C . ARG A 1 86 ? 6.032 -15.704 -17.318 1.00 93.62 86 ARG A C 1
ATOM 715 O O . ARG A 1 86 ? 5.410 -14.765 -16.843 1.00 93.62 86 ARG A O 1
ATOM 722 N N . GLU A 1 87 ? 6.105 -16.901 -16.741 1.00 95.12 87 GLU A N 1
ATOM 723 C CA . GLU A 1 87 ? 5.448 -17.268 -15.479 1.00 95.12 87 GLU A CA 1
ATOM 724 C C . GLU A 1 87 ? 5.991 -16.447 -14.288 1.00 95.12 87 GLU A C 1
ATOM 726 O O . GLU A 1 87 ? 6.898 -16.880 -13.567 1.00 95.12 87 GLU A O 1
ATOM 731 N N . THR A 1 88 ? 5.478 -15.237 -14.084 1.00 95.44 88 THR A N 1
ATOM 732 C CA . THR A 1 88 ? 5.873 -14.327 -12.993 1.00 95.44 88 THR A CA 1
ATOM 733 C C . THR A 1 88 ? 4.929 -14.404 -11.797 1.00 95.44 88 THR A C 1
ATOM 735 O O . THR A 1 88 ? 5.327 -14.082 -10.679 1.00 95.44 88 THR A O 1
ATOM 738 N N . THR A 1 89 ? 3.711 -14.920 -11.987 1.00 96.38 89 THR A N 1
ATOM 739 C CA . THR A 1 89 ? 2.698 -15.081 -10.931 1.00 96.38 89 THR A CA 1
ATOM 740 C C . THR A 1 89 ? 2.178 -16.519 -10.743 1.00 96.38 89 THR A C 1
ATOM 742 O O . THR A 1 89 ? 1.008 -16.699 -10.390 1.00 96.38 89 THR A O 1
ATOM 745 N N . PRO A 1 90 ? 3.014 -17.577 -10.853 1.00 95.94 90 PRO A N 1
ATOM 746 C CA . PRO A 1 90 ? 2.534 -18.964 -10.900 1.00 95.94 90 PRO A CA 1
ATOM 747 C C . PRO A 1 90 ? 1.836 -19.424 -9.610 1.00 95.94 90 PRO A C 1
ATOM 749 O O . PRO A 1 90 ? 1.033 -20.354 -9.626 1.00 95.94 90 PRO A O 1
ATOM 752 N N . ARG A 1 91 ? 2.147 -18.802 -8.463 1.00 96.38 91 ARG A N 1
ATOM 753 C CA . ARG A 1 91 ? 1.487 -19.107 -7.181 1.00 96.38 91 ARG A CA 1
ATOM 754 C C . ARG A 1 91 ? 0.099 -18.477 -7.072 1.00 96.38 91 ARG A C 1
ATOM 756 O O . ARG A 1 91 ? -0.759 -19.067 -6.426 1.00 96.38 91 ARG A O 1
ATOM 763 N N . LEU A 1 92 ? -0.112 -17.304 -7.673 1.00 96.25 92 LEU A N 1
ATOM 764 C CA . LEU A 1 92 ? -1.422 -16.646 -7.695 1.00 96.25 92 LEU A CA 1
ATOM 765 C C . LEU A 1 92 ? -2.356 -17.340 -8.685 1.00 96.25 92 LEU A C 1
ATOM 767 O O . LEU A 1 92 ? -3.498 -17.607 -8.340 1.00 96.25 92 LEU A O 1
ATOM 771 N N . GLU A 1 93 ? -1.855 -17.717 -9.862 1.00 96.25 93 GLU A N 1
ATOM 772 C CA . GLU A 1 93 ? -2.634 -18.428 -10.890 1.00 96.25 93 GLU A CA 1
ATOM 773 C C . GLU A 1 93 ? -3.180 -19.778 -10.416 1.00 96.25 93 GLU A C 1
ATOM 775 O O . GLU A 1 93 ? -4.256 -20.197 -10.828 1.00 96.25 93 GLU A O 1
ATOM 780 N N . LYS A 1 94 ? -2.452 -20.460 -9.525 1.00 96.75 94 LYS A N 1
ATOM 781 C CA . LYS A 1 94 ? -2.859 -21.752 -8.951 1.00 96.75 94 LYS A CA 1
ATOM 782 C C . LYS A 1 94 ? -3.742 -21.619 -7.711 1.00 96.75 94 LYS A C 1
ATOM 784 O O . LYS A 1 94 ? -4.169 -22.635 -7.167 1.00 96.75 94 LYS A O 1
ATOM 789 N N . ARG A 1 95 ? -3.958 -20.402 -7.205 1.00 97.12 95 ARG A N 1
ATOM 790 C CA . ARG A 1 95 ? -4.689 -20.173 -5.958 1.00 97.12 95 ARG A CA 1
ATOM 791 C C . ARG A 1 95 ? -6.171 -19.966 -6.248 1.00 97.12 95 ARG A C 1
ATOM 793 O O . ARG A 1 95 ? -6.555 -19.070 -6.991 1.00 97.12 95 ARG A O 1
ATOM 800 N N . GLU A 1 96 ? -7.010 -20.754 -5.589 1.00 97.00 96 GLU A N 1
ATOM 801 C CA . GLU A 1 96 ? -8.459 -20.566 -5.633 1.00 97.00 96 GLU A CA 1
ATOM 802 C C . GLU A 1 96 ? -8.885 -19.246 -4.970 1.00 97.00 96 GLU A C 1
ATOM 804 O O . GLU A 1 96 ? -8.250 -18.760 -4.029 1.00 97.00 96 GLU A O 1
ATOM 809 N N . GLY A 1 97 ? -9.979 -18.660 -5.461 1.00 96.06 97 GLY A N 1
ATOM 810 C CA . GLY A 1 97 ? -10.544 -17.420 -4.919 1.00 96.06 97 GLY A CA 1
ATOM 811 C C . GLY A 1 97 ? -9.786 -16.140 -5.292 1.00 96.06 97 GLY A C 1
ATOM 812 O O . GLY A 1 97 ? -10.111 -15.076 -4.770 1.00 96.06 97 GLY A O 1
ATOM 813 N N . VAL A 1 98 ? -8.793 -16.209 -6.185 1.00 96.69 98 VAL A N 1
ATOM 814 C CA . VAL A 1 98 ? -8.136 -15.017 -6.741 1.00 96.69 98 VAL A CA 1
ATOM 815 C C . VAL A 1 98 ? -9.048 -14.362 -7.777 1.00 96.69 98 VAL A C 1
ATOM 817 O O . VAL A 1 98 ? -9.476 -15.003 -8.733 1.00 96.69 98 VAL A O 1
ATOM 820 N N . VAL A 1 99 ? -9.313 -13.066 -7.601 1.00 96.81 99 VAL A N 1
ATOM 821 C CA . VAL A 1 99 ? -10.072 -12.244 -8.552 1.00 96.81 99 VAL A CA 1
ATOM 822 C C . VAL A 1 99 ? -9.125 -11.208 -9.168 1.00 96.81 99 VAL A C 1
ATOM 824 O O . VAL A 1 99 ? -8.781 -10.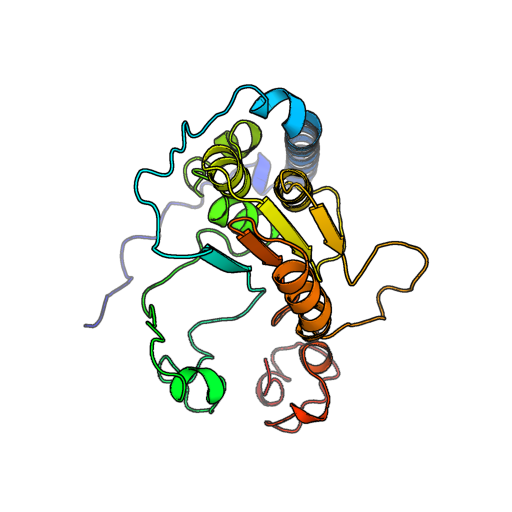231 -8.500 1.00 96.81 99 VAL A O 1
ATOM 827 N N . PRO A 1 100 ? -8.651 -11.415 -10.409 1.00 94.88 100 PRO A N 1
ATOM 828 C CA . PRO A 1 100 ? -7.755 -10.477 -11.075 1.00 94.88 100 PRO A CA 1
ATOM 829 C C . PRO A 1 100 ? -8.510 -9.256 -11.619 1.00 94.88 100 PRO A C 1
ATOM 831 O O . PRO A 1 100 ? -9.573 -9.386 -12.224 1.00 94.88 100 PRO A O 1
ATOM 834 N N . PHE A 1 101 ? -7.914 -8.070 -11.480 1.00 95.62 101 PHE A N 1
ATOM 835 C CA . PHE A 1 101 ? -8.401 -6.830 -12.091 1.00 95.62 101 PHE A CA 1
ATOM 836 C C . PHE A 1 101 ? -7.413 -6.370 -13.167 1.00 95.62 101 PHE A C 1
ATOM 838 O O . PHE A 1 101 ? -6.347 -5.853 -12.848 1.00 95.62 101 PHE A O 1
ATOM 845 N N . SER A 1 102 ? -7.757 -6.554 -14.444 1.00 91.81 102 SER A N 1
ATOM 846 C CA . SER A 1 102 ? -6.857 -6.245 -15.570 1.00 91.81 102 SER A CA 1
ATOM 847 C C . SER A 1 102 ? -6.861 -4.771 -15.993 1.00 91.81 102 SER A C 1
ATOM 849 O O . SER A 1 102 ? -5.955 -4.331 -16.690 1.00 91.81 102 SER A O 1
ATOM 851 N N . ASN A 1 103 ? -7.878 -4.004 -15.590 1.00 93.75 103 ASN A N 1
ATOM 852 C CA . ASN A 1 103 ? -8.091 -2.620 -16.022 1.00 93.75 103 ASN A CA 1
ATOM 853 C C . ASN A 1 103 ? -7.926 -1.655 -14.841 1.00 93.75 103 ASN A C 1
ATOM 855 O O . ASN A 1 103 ? -8.888 -1.020 -14.409 1.00 93.75 103 ASN A O 1
ATOM 859 N N . VAL A 1 104 ? -6.712 -1.581 -14.293 1.00 93.62 104 VAL A N 1
ATOM 860 C CA . VAL A 1 104 ? -6.373 -0.720 -13.151 1.00 93.62 104 VAL A CA 1
ATOM 861 C C . VAL A 1 104 ? -5.216 0.192 -13.533 1.00 93.62 104 VAL A C 1
ATOM 863 O O . VAL A 1 104 ? -4.210 -0.261 -14.074 1.00 93.62 104 VAL A O 1
ATOM 866 N N . LEU A 1 105 ? -5.354 1.484 -13.240 1.00 94.19 105 LEU A N 1
ATOM 867 C CA . LEU A 1 105 ? -4.330 2.495 -13.489 1.00 94.19 105 LEU A CA 1
ATOM 868 C C . LEU A 1 105 ? -4.059 3.278 -12.210 1.00 94.19 105 LEU A C 1
ATOM 870 O O . LEU A 1 105 ? -4.984 3.646 -11.485 1.00 94.19 105 LEU A O 1
ATOM 874 N N . THR A 1 106 ? -2.783 3.557 -11.951 1.00 94.00 106 THR A N 1
ATOM 875 C CA . THR A 1 106 ? -2.411 4.475 -10.875 1.00 94.00 106 THR A CA 1
ATOM 876 C C . THR A 1 106 ? -2.734 5.919 -11.255 1.00 94.00 106 THR A C 1
ATOM 878 O O . THR A 1 106 ? -2.595 6.321 -12.409 1.00 94.00 106 THR A O 1
ATOM 881 N N . GLN A 1 107 ? -3.112 6.721 -10.261 1.00 93.81 107 GLN A N 1
ATOM 882 C CA . GLN A 1 107 ? -3.294 8.165 -10.410 1.00 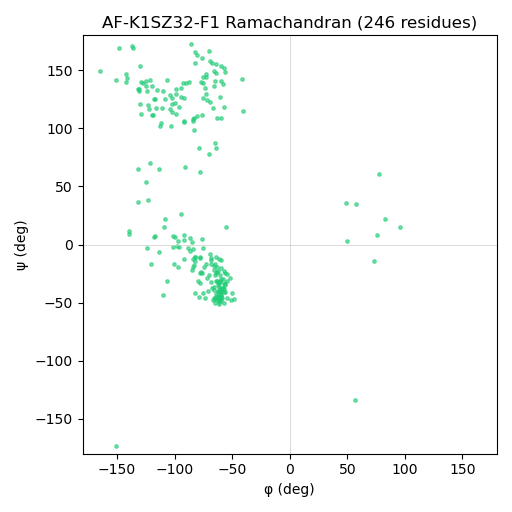93.81 107 GLN A CA 1
ATOM 883 C C . GLN A 1 107 ? -1.969 8.944 -10.306 1.00 93.81 107 GLN A C 1
ATOM 885 O O . GLN A 1 107 ? -1.924 10.137 -10.602 1.00 93.81 107 GLN A O 1
ATOM 890 N N . SER A 1 108 ? -0.877 8.295 -9.879 1.00 92.56 108 SER A N 1
ATOM 891 C CA . SER A 1 108 ? 0.455 8.899 -9.834 1.00 92.56 108 SER A CA 1
ATOM 892 C C . SER A 1 108 ? 1.560 7.861 -10.013 1.00 92.56 108 SER A C 1
ATOM 894 O O . SER A 1 108 ? 1.509 6.769 -9.459 1.00 92.56 108 SER A O 1
ATOM 896 N N . ASN A 1 109 ? 2.609 8.225 -10.745 1.00 89.00 109 ASN A N 1
ATOM 897 C CA . ASN A 1 109 ? 3.803 7.399 -10.933 1.00 89.00 109 ASN A CA 1
ATOM 898 C C . ASN A 1 109 ? 4.863 7.580 -9.830 1.00 89.00 109 ASN A C 1
ATOM 900 O O . ASN A 1 109 ? 5.962 7.048 -9.959 1.00 89.00 109 ASN A O 1
ATOM 904 N N . ALA A 1 110 ? 4.570 8.352 -8.778 1.00 89.88 110 ALA A N 1
ATOM 905 C CA . ALA A 1 110 ? 5.480 8.584 -7.662 1.00 89.88 110 ALA A CA 1
ATOM 906 C C . ALA A 1 110 ? 4.884 8.037 -6.360 1.00 89.88 110 ALA A C 1
ATOM 908 O O . ALA A 1 110 ? 3.790 8.451 -5.966 1.00 89.88 110 ALA A O 1
ATOM 909 N N . THR A 1 111 ? 5.622 7.173 -5.655 1.00 88.06 111 THR A N 1
ATOM 910 C CA . THR A 1 111 ? 5.178 6.501 -4.418 1.00 88.06 111 THR A CA 1
ATOM 911 C C . THR A 1 111 ? 4.624 7.484 -3.390 1.00 88.06 111 THR A C 1
ATOM 913 O O . THR A 1 111 ? 3.500 7.314 -2.923 1.00 88.06 111 THR A O 1
ATOM 916 N N . HIS A 1 112 ? 5.351 8.581 -3.130 1.00 89.06 112 HIS A N 1
ATOM 917 C CA . HIS A 1 112 ? 4.979 9.613 -2.149 1.00 89.06 112 HIS A CA 1
ATOM 918 C C . HIS A 1 112 ? 3.647 10.331 -2.435 1.00 89.06 112 HIS A C 1
ATOM 920 O O . HIS A 1 112 ? 3.153 11.042 -1.565 1.00 89.06 112 HIS A O 1
ATOM 926 N N . LYS A 1 113 ? 3.069 10.163 -3.632 1.00 91.44 113 LYS A N 1
ATOM 927 C CA . LYS A 1 113 ? 1.719 10.629 -3.984 1.00 91.44 113 LYS A CA 1
ATOM 928 C C . LYS A 1 113 ? 0.737 9.479 -4.158 1.00 91.44 113 LYS A C 1
ATOM 930 O O . LYS A 1 113 ? -0.391 9.565 -3.688 1.00 91.44 113 LYS A O 1
ATOM 935 N N . SER A 1 114 ? 1.159 8.412 -4.836 1.00 94.94 114 SER A N 1
ATOM 936 C CA . SER A 1 114 ? 0.299 7.276 -5.165 1.00 94.94 114 SER A CA 1
ATOM 937 C C . SER A 1 114 ? -0.201 6.560 -3.916 1.00 94.94 114 SER A C 1
ATOM 939 O O . SER A 1 114 ? -1.386 6.260 -3.832 1.00 94.94 114 SER A O 1
ATOM 941 N N . VAL A 1 115 ? 0.675 6.304 -2.941 1.00 95.94 115 VAL A N 1
ATOM 942 C CA . VAL A 1 115 ? 0.307 5.562 -1.727 1.00 95.94 115 VAL A CA 1
ATOM 943 C C . VAL A 1 115 ? -0.690 6.347 -0.869 1.00 95.94 115 VAL A C 1
ATOM 945 O O . VAL A 1 115 ? -1.736 5.786 -0.541 1.00 95.94 115 VAL A O 1
ATOM 948 N N . PRO A 1 116 ? -0.476 7.647 -0.579 1.00 95.75 116 PRO A N 1
ATOM 949 C CA . PRO A 1 116 ? -1.488 8.445 0.106 1.00 95.75 116 PRO A CA 1
ATOM 950 C C . PRO A 1 116 ? -2.827 8.523 -0.651 1.00 95.75 116 PRO A C 1
ATOM 952 O O . PRO A 1 116 ? -3.882 8.453 -0.027 1.00 95.75 116 PRO A O 1
ATOM 955 N N . ILE A 1 117 ? -2.821 8.601 -1.989 1.00 96.62 117 ILE A N 1
ATOM 956 C CA . ILE A 1 117 ? -4.060 8.560 -2.791 1.00 96.62 117 ILE A CA 1
ATOM 957 C C . ILE A 1 117 ? -4.774 7.206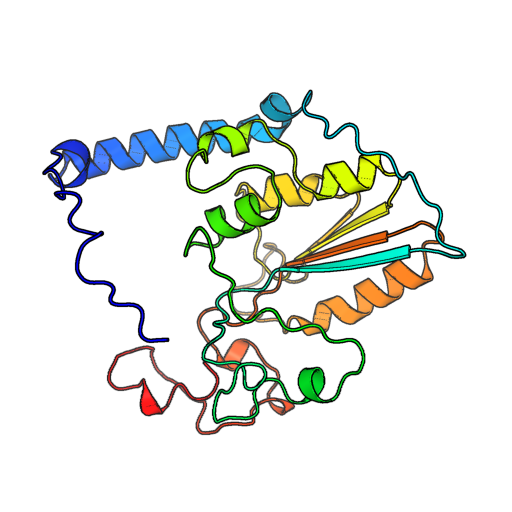 -2.646 1.00 96.62 117 ILE A C 1
ATOM 959 O O . ILE A 1 117 ? -5.977 7.179 -2.432 1.00 96.62 117 ILE A O 1
ATOM 963 N N . ILE A 1 118 ? -4.055 6.079 -2.723 1.00 96.19 118 ILE A N 1
ATOM 964 C CA . ILE A 1 118 ? -4.636 4.732 -2.538 1.00 96.19 118 ILE A CA 1
ATOM 965 C C . ILE A 1 118 ? -5.310 4.606 -1.167 1.00 96.19 118 ILE A C 1
ATOM 967 O O . ILE A 1 118 ? -6.338 3.947 -1.030 1.00 96.19 118 ILE A O 1
ATOM 971 N N . LEU A 1 119 ? -4.711 5.227 -0.152 1.00 97.38 119 LEU A N 1
ATOM 972 C CA . LEU A 1 119 ? -5.153 5.132 1.228 1.00 97.38 119 LEU A CA 1
ATOM 973 C C . LEU A 1 119 ? -6.194 6.180 1.624 1.00 97.38 119 LEU A C 1
ATOM 975 O O . LEU A 1 119 ? -6.636 6.124 2.762 1.00 97.38 119 LEU A O 1
ATOM 979 N N . SER A 1 120 ? -6.597 7.126 0.775 1.00 96.56 120 SER A N 1
ATOM 980 C CA . SER A 1 120 ? -7.497 8.218 1.185 1.00 96.56 120 SER A CA 1
ATOM 981 C C . SER A 1 120 ? -8.587 8.511 0.149 1.00 96.56 120 SER A C 1
ATOM 983 O O . SER A 1 120 ? -8.538 8.000 -0.967 1.00 96.56 120 SER A O 1
ATOM 985 N N . PRO A 1 121 ? -9.586 9.349 0.485 1.00 95.88 121 PRO A N 1
ATOM 986 C CA . PRO A 1 121 ? -10.559 9.847 -0.491 1.00 95.88 121 PRO A CA 1
ATOM 987 C C . PRO A 1 121 ? -9.968 10.821 -1.520 1.00 95.88 121 PRO A C 1
ATOM 989 O O . PRO A 1 121 ? -10.667 11.221 -2.456 1.00 95.88 121 PRO A O 1
ATOM 992 N N . ALA A 1 122 ? -8.714 11.247 -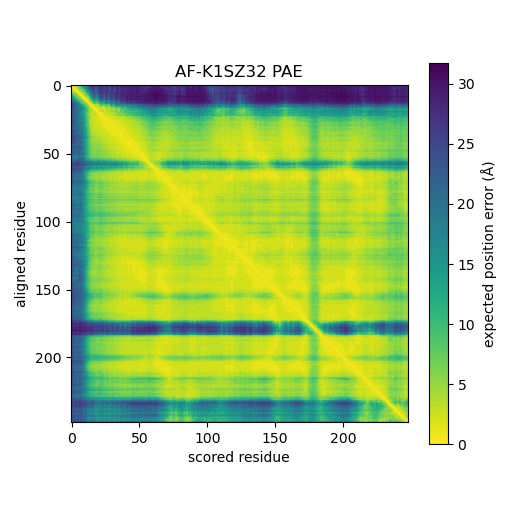1.341 1.00 95.75 122 ALA A N 1
ATOM 993 C CA . ALA A 1 122 ? -8.047 12.143 -2.265 1.00 95.75 122 ALA A CA 1
ATOM 994 C C . ALA A 1 122 ? -7.799 11.458 -3.618 1.00 95.75 122 ALA A C 1
ATOM 996 O O . ALA A 1 122 ? -7.699 10.242 -3.751 1.00 95.75 122 ALA A O 1
ATOM 997 N N . SER A 1 123 ? -7.664 12.275 -4.651 1.00 95.50 123 SER A N 1
ATOM 998 C CA . SER A 1 123 ? -7.396 11.872 -6.027 1.00 95.50 123 SER A CA 1
ATOM 999 C C . SER A 1 123 ? -6.332 12.788 -6.624 1.00 95.50 123 SER A C 1
ATOM 1001 O O . SER A 1 123 ? -6.016 13.844 -6.070 1.00 95.50 123 SER A O 1
ATOM 1003 N N . ALA A 1 124 ? -5.803 12.435 -7.795 1.00 93.06 124 ALA A N 1
ATOM 1004 C CA . ALA A 1 124 ? -4.898 13.335 -8.510 1.00 93.06 124 ALA A CA 1
ATOM 1005 C C . ALA A 1 124 ? -5.562 14.681 -8.861 1.00 93.06 124 ALA A C 1
ATOM 1007 O O . ALA A 1 124 ? -4.876 15.701 -8.903 1.00 93.06 124 ALA A O 1
ATOM 1008 N N . ALA A 1 125 ? -6.885 14.702 -9.064 1.00 93.12 125 ALA A N 1
ATOM 1009 C CA . ALA A 1 125 ? -7.635 15.906 -9.422 1.00 93.12 125 ALA A CA 1
ATOM 1010 C C . ALA A 1 125 ? -7.861 16.871 -8.241 1.00 93.12 125 ALA A C 1
ATOM 1012 O O . ALA A 1 125 ? -8.044 18.065 -8.456 1.00 93.12 125 ALA A O 1
ATOM 1013 N N . ASN A 1 126 ? -7.841 16.379 -6.998 1.00 94.44 126 ASN A N 1
ATOM 1014 C CA . ASN A 1 126 ? -8.090 17.173 -5.786 1.00 94.44 126 ASN A CA 1
ATOM 1015 C C . ASN A 1 126 ? -7.025 16.928 -4.702 1.00 94.44 126 ASN A C 1
ATOM 1017 O O . ASN A 1 126 ? -7.336 16.902 -3.508 1.00 94.44 126 ASN A O 1
ATOM 1021 N N . TYR A 1 127 ? -5.770 16.749 -5.123 1.00 92.94 127 TYR A N 1
ATOM 1022 C CA . TYR A 1 127 ? -4.679 16.291 -4.259 1.00 92.94 127 TYR A CA 1
ATOM 1023 C C . TYR A 1 127 ? -4.487 17.138 -2.993 1.00 92.94 127 TYR A C 1
ATOM 1025 O O . TYR A 1 127 ? -4.139 16.595 -1.955 1.00 92.94 127 TYR A O 1
ATOM 1033 N N . ASP A 1 128 ? -4.769 18.442 -3.027 1.00 93.50 128 ASP A N 1
ATOM 1034 C CA . ASP A 1 128 ? -4.614 19.319 -1.855 1.00 93.50 128 ASP A CA 1
ATOM 1035 C C . ASP A 1 128 ? -5.531 18.938 -0.674 1.00 93.50 128 ASP A C 1
ATOM 1037 O O . ASP A 1 128 ? -5.239 19.278 0.471 1.00 93.50 128 ASP A O 1
ATOM 1041 N N . SER A 1 129 ? -6.608 18.178 -0.912 1.00 95.50 129 SER A N 1
ATOM 1042 C CA . SER A 1 129 ? -7.463 17.649 0.164 1.00 95.50 129 SER A CA 1
ATOM 1043 C C . SER A 1 129 ? -6.757 16.625 1.060 1.00 95.50 129 SER A C 1
ATOM 1045 O O . SER A 1 129 ? -7.175 16.409 2.196 1.00 95.50 129 SER A O 1
ATOM 1047 N N . ILE A 1 130 ? -5.644 16.046 0.603 1.00 96.31 130 ILE A N 1
ATOM 1048 C CA . ILE A 1 130 ? -4.920 14.993 1.320 1.00 96.31 130 ILE A CA 1
ATOM 1049 C C . ILE A 1 130 ? -4.354 15.445 2.670 1.00 96.31 130 ILE A C 1
ATOM 1051 O O . ILE A 1 130 ? -4.147 14.632 3.562 1.00 96.31 130 ILE A O 1
ATOM 1055 N N . TYR A 1 131 ? -4.128 16.751 2.842 1.00 96.56 131 TYR A N 1
ATOM 1056 C CA . TYR A 1 131 ? -3.585 17.323 4.075 1.00 96.56 131 TYR A CA 1
ATOM 1057 C C . TYR A 1 131 ? -4.629 17.457 5.196 1.00 96.56 131 TYR A C 1
ATOM 1059 O O . TYR A 1 131 ? -4.268 17.751 6.334 1.00 96.56 131 TYR A O 1
ATOM 1067 N N . VAL A 1 132 ? -5.917 17.275 4.889 1.00 97.06 132 VAL A N 1
ATOM 1068 C CA . VAL A 1 132 ? -7.029 17.421 5.848 1.00 97.06 132 VAL A CA 1
ATOM 1069 C C . VAL A 1 132 ? -7.897 16.165 5.954 1.00 97.06 132 VAL A C 1
ATOM 1071 O O . VAL A 1 132 ? -8.832 16.138 6.747 1.00 97.06 132 VAL A O 1
ATOM 1074 N N . GLN A 1 133 ? -7.609 15.129 5.165 1.00 97.38 133 GLN A N 1
ATOM 1075 C CA . GLN A 1 133 ? -8.356 13.871 5.141 1.00 97.38 133 GLN A CA 1
ATOM 1076 C C . GLN A 1 133 ? -7.557 12.752 5.800 1.00 97.38 133 GLN A C 1
ATOM 1078 O O . GLN A 1 133 ? -6.350 12.670 5.599 1.00 97.38 133 GLN A O 1
ATOM 1083 N N . LYS A 1 134 ? -8.242 11.876 6.543 1.00 97.94 134 LYS A N 1
ATOM 1084 C CA . LYS A 1 134 ? -7.639 10.671 7.123 1.00 97.94 134 LYS A CA 1
ATOM 1085 C C . LYS A 1 134 ? -7.536 9.537 6.113 1.00 97.94 134 LYS A C 1
ATOM 1087 O O . LYS A 1 134 ? -8.227 9.520 5.090 1.00 97.94 134 LYS A O 1
ATOM 1092 N N . SER A 1 135 ? -6.700 8.557 6.437 1.00 98.12 135 SER A N 1
ATOM 1093 C CA . SER A 1 135 ? -6.559 7.347 5.640 1.00 98.12 135 SER A CA 1
ATOM 1094 C C . SER A 1 135 ? -7.641 6.300 5.947 1.00 98.12 135 SER A C 1
ATOM 1096 O O . SER A 1 135 ? -8.305 6.326 6.985 1.00 98.12 135 SER A O 1
ATOM 1098 N N . LEU A 1 136 ? -7.759 5.301 5.072 1.00 97.88 136 LEU A N 1
ATOM 1099 C CA . LEU A 1 136 ? -8.580 4.102 5.222 1.00 97.88 136 LEU A CA 1
ATOM 1100 C C . LEU A 1 136 ? -8.321 3.383 6.556 1.00 97.88 136 LEU A C 1
ATOM 1102 O O . LEU A 1 136 ? -9.224 2.751 7.095 1.00 97.88 136 LEU A O 1
ATOM 1106 N N . ILE A 1 137 ? -7.114 3.501 7.115 1.00 98.56 137 ILE A N 1
ATOM 1107 C CA . ILE A 1 137 ? -6.773 2.931 8.421 1.00 98.56 137 ILE A CA 1
ATOM 1108 C C . ILE A 1 137 ? -7.675 3.528 9.506 1.00 98.56 137 ILE A C 1
ATOM 1110 O O . ILE A 1 137 ? -8.236 2.784 10.309 1.00 98.56 137 ILE A O 1
ATOM 1114 N N . THR A 1 138 ? -7.890 4.848 9.489 1.00 98.44 138 THR A N 1
ATOM 1115 C CA . THR A 1 138 ? -8.825 5.509 10.411 1.00 98.44 138 THR A CA 1
ATOM 1116 C C . THR A 1 138 ? -10.252 4.990 10.240 1.00 98.44 138 THR A C 1
ATOM 1118 O O . THR A 1 138 ? -10.903 4.704 11.241 1.00 98.44 138 THR A O 1
ATOM 1121 N N . ALA A 1 139 ? -10.722 4.764 9.008 1.00 98.12 139 ALA A N 1
ATOM 1122 C CA . ALA A 1 139 ? -12.049 4.181 8.776 1.00 98.12 139 ALA A CA 1
ATOM 1123 C C . ALA A 1 139 ? -12.190 2.779 9.405 1.00 98.12 139 ALA A C 1
ATOM 1125 O O . ALA A 1 139 ? -13.211 2.458 10.009 1.00 98.12 139 ALA A O 1
ATOM 1126 N N . PHE A 1 140 ? -11.154 1.939 9.311 1.00 98.12 140 PHE A N 1
ATOM 1127 C CA . PHE A 1 140 ? -11.154 0.622 9.955 1.00 98.12 140 PHE A CA 1
ATOM 1128 C C . PHE A 1 140 ? -11.122 0.719 11.487 1.00 98.12 140 PHE A C 1
ATOM 1130 O O . PHE A 1 140 ? -11.817 -0.052 12.151 1.00 98.12 140 PHE A O 1
ATOM 1137 N N . LYS A 1 141 ? -10.387 1.686 12.054 1.00 97.88 141 LYS A N 1
ATOM 1138 C CA . LYS A 1 141 ? -10.402 1.958 13.503 1.00 97.88 141 LYS A CA 1
ATOM 1139 C C . LYS A 1 141 ? -11.787 2.376 13.985 1.00 97.88 141 LYS A C 1
ATOM 1141 O O . LYS A 1 141 ? -12.277 1.825 14.964 1.00 97.88 141 LYS A O 1
ATOM 1146 N N . GLU A 1 142 ? -12.431 3.306 13.280 1.00 97.81 142 GLU A N 1
ATOM 1147 C CA . GLU A 1 142 ? -13.811 3.723 13.561 1.00 97.81 142 GLU A CA 1
ATOM 1148 C C . GLU A 1 142 ? -14.785 2.533 13.505 1.00 97.81 142 GLU A C 1
ATOM 1150 O O . GLU A 1 142 ? -15.648 2.393 14.370 1.00 97.81 142 GLU A O 1
ATOM 1155 N N . ALA A 1 143 ? -14.578 1.609 12.561 1.00 97.00 143 ALA A N 1
ATOM 1156 C CA . ALA A 1 143 ? -15.357 0.378 12.432 1.00 97.00 143 ALA A CA 1
ATOM 1157 C C . ALA A 1 143 ? -15.000 -0.724 13.462 1.00 97.00 143 ALA A C 1
ATOM 1159 O O . ALA A 1 143 ? -15.547 -1.830 13.385 1.00 97.00 143 ALA A O 1
ATOM 1160 N N . GLY A 1 144 ? -14.105 -0.451 14.419 1.00 96.38 144 GLY A N 1
ATOM 1161 C CA . GLY A 1 144 ? -13.754 -1.355 15.519 1.00 96.38 144 GLY A CA 1
ATOM 1162 C C . GLY A 1 144 ? -12.718 -2.430 15.176 1.00 96.38 144 GLY A C 1
ATOM 1163 O O . GLY A 1 144 ? -12.677 -3.469 15.838 1.00 96.38 144 GLY A O 1
ATOM 1164 N N . PHE A 1 145 ? -11.907 -2.227 14.137 1.00 97.81 145 PHE A N 1
ATOM 1165 C CA . PHE A 1 145 ? -10.780 -3.106 13.827 1.00 97.81 145 PHE A CA 1
ATOM 1166 C C . PHE A 1 145 ? -9.530 -2.660 14.575 1.00 97.81 145 PHE A C 1
ATOM 1168 O O . PHE A 1 145 ? -9.212 -1.473 14.608 1.00 97.81 145 PHE A O 1
ATOM 1175 N N . GLN A 1 146 ? -8.774 -3.632 15.081 1.00 98.38 146 GLN A N 1
ATOM 1176 C CA . GLN A 1 146 ? -7.400 -3.401 15.489 1.00 98.38 146 GLN A CA 1
ATOM 1177 C C . GLN A 1 146 ? -6.531 -3.237 14.239 1.00 98.38 146 GLN A C 1
ATOM 1179 O O . GLN A 1 146 ? -6.567 -4.068 13.326 1.00 98.38 146 GLN A O 1
ATOM 1184 N N . THR A 1 147 ? -5.738 -2.169 14.195 1.00 98.75 147 THR A N 1
ATOM 1185 C CA . THR A 1 147 ? -5.003 -1.777 12.982 1.00 98.75 147 THR A CA 1
ATOM 1186 C C . THR A 1 147 ? -3.487 -1.869 13.136 1.00 98.75 147 THR A C 1
ATOM 1188 O O . THR A 1 147 ? -2.913 -1.393 14.116 1.00 98.75 147 THR A O 1
ATOM 1191 N N . TRP A 1 148 ? -2.838 -2.472 12.141 1.00 98.62 148 TRP A N 1
ATOM 1192 C CA . TRP A 1 148 ? -1.388 -2.638 12.072 1.00 98.62 148 TRP A CA 1
ATOM 1193 C C . TRP A 1 148 ? -0.845 -2.155 10.731 1.00 98.62 148 TRP A C 1
ATOM 1195 O O . TRP A 1 148 ? -1.435 -2.435 9.686 1.00 98.62 148 TRP A O 1
ATOM 1205 N N . TYR A 1 149 ? 0.309 -1.491 10.764 1.00 98.44 149 TYR A N 1
ATOM 1206 C CA . TYR A 1 149 ? 1.056 -1.096 9.573 1.00 98.44 149 TYR A CA 1
ATOM 1207 C C . TYR A 1 149 ? 2.465 -1.690 9.613 1.00 98.44 149 TYR A C 1
ATOM 1209 O O . TYR A 1 149 ? 3.253 -1.374 10.501 1.00 98.44 149 TYR A O 1
ATOM 1217 N N . LEU A 1 150 ? 2.794 -2.561 8.664 1.00 97.62 150 LEU A N 1
ATOM 1218 C CA . LEU A 1 150 ? 4.130 -3.131 8.517 1.00 97.62 150 LEU A CA 1
ATOM 1219 C C . LEU A 1 150 ? 4.766 -2.552 7.255 1.00 97.62 150 LEU A C 1
ATOM 1221 O O . LEU A 1 150 ? 4.132 -2.526 6.200 1.00 97.62 150 LEU A O 1
ATOM 1225 N N . SER A 1 151 ? 6.007 -2.087 7.356 1.00 94.94 151 SER A N 1
ATOM 1226 C CA . SER A 1 151 ? 6.703 -1.416 6.260 1.00 94.94 151 SER A CA 1
ATOM 1227 C C . SER A 1 151 ? 8.097 -1.989 6.047 1.00 94.94 151 SER A C 1
ATOM 1229 O O . SER A 1 151 ? 8.878 -2.128 6.987 1.00 94.94 151 SER A O 1
ATOM 1231 N N . ASN A 1 152 ? 8.427 -2.247 4.784 1.00 93.50 152 ASN A N 1
ATOM 1232 C CA . ASN A 1 152 ? 9.798 -2.463 4.318 1.00 93.50 152 ASN A CA 1
ATOM 1233 C C . ASN A 1 152 ? 10.388 -1.198 3.657 1.00 93.50 152 ASN A C 1
ATOM 1235 O O . ASN A 1 152 ? 11.459 -1.216 3.060 1.00 93.50 152 ASN A O 1
ATOM 1239 N N . GLN A 1 153 ? 9.662 -0.080 3.710 1.00 89.12 153 GLN A N 1
ATOM 1240 C CA . GLN A 1 153 ? 10.115 1.209 3.196 1.00 89.12 153 GLN A CA 1
ATOM 1241 C C . GLN A 1 153 ? 10.844 1.980 4.292 1.00 89.12 153 GLN A C 1
ATOM 1243 O O . GLN A 1 153 ? 10.390 2.020 5.435 1.00 89.12 153 GLN A O 1
ATOM 1248 N N . VAL A 1 154 ? 11.942 2.642 3.922 1.00 86.56 154 VAL A N 1
ATOM 1249 C CA . VAL A 1 154 ? 12.712 3.486 4.842 1.00 86.56 154 VAL A CA 1
ATOM 1250 C C . VAL A 1 154 ? 11.892 4.739 5.187 1.00 86.56 154 VAL A C 1
ATOM 1252 O O . VAL A 1 154 ? 11.563 5.503 4.270 1.00 86.56 154 VAL A O 1
ATOM 1255 N N . PRO A 1 155 ? 11.603 5.007 6.476 1.00 85.31 155 PRO A N 1
ATOM 1256 C CA . PRO A 1 155 ? 10.850 6.191 6.883 1.00 85.31 155 PRO A CA 1
ATOM 1257 C C . PRO A 1 155 ? 11.537 7.480 6.423 1.00 85.31 155 PRO A C 1
ATOM 1259 O O . PRO A 1 155 ? 12.761 7.621 6.511 1.00 85.31 155 PRO A O 1
ATOM 1262 N N . ASN A 1 156 ? 10.764 8.446 5.936 1.00 84.81 156 ASN A N 1
ATOM 1263 C CA . ASN A 1 156 ? 11.282 9.689 5.364 1.00 84.81 156 ASN A CA 1
ATOM 1264 C C . ASN A 1 156 ? 10.483 10.949 5.738 1.00 84.81 156 ASN A C 1
ATOM 1266 O O . ASN A 1 156 ? 10.756 12.005 5.167 1.00 84.81 156 ASN A O 1
ATOM 1270 N N . ARG A 1 157 ? 9.560 10.856 6.705 1.00 87.31 157 ARG A N 1
ATOM 1271 C CA . ARG A 1 157 ? 8.639 11.929 7.118 1.00 87.31 157 ARG A CA 1
ATOM 1272 C C . ARG A 1 157 ? 7.754 12.453 5.980 1.00 87.31 157 ARG A C 1
ATOM 1274 O O . ARG A 1 157 ? 7.433 13.636 5.896 1.00 87.31 157 ARG A O 1
ATOM 1281 N N . SER A 1 158 ? 7.352 11.571 5.070 1.00 90.31 158 SER A N 1
ATOM 1282 C CA . SER A 1 158 ? 6.330 11.900 4.069 1.00 90.31 158 SER A CA 1
ATOM 1283 C C . SER A 1 158 ? 4.917 11.669 4.612 1.00 90.31 158 SER A C 1
ATOM 1285 O O . SER A 1 158 ? 4.732 11.073 5.668 1.00 90.31 158 SER A O 1
ATOM 1287 N N . LEU A 1 159 ? 3.895 12.071 3.848 1.00 92.75 159 LEU A N 1
ATOM 1288 C CA . LEU A 1 159 ? 2.494 11.743 4.156 1.00 92.75 159 LEU A CA 1
ATOM 1289 C C . LEU A 1 159 ? 2.242 10.237 4.318 1.00 92.75 159 LEU A C 1
ATOM 1291 O O . LEU A 1 159 ? 1.317 9.860 5.023 1.00 92.75 159 LEU A O 1
ATOM 1295 N N . ILE A 1 160 ? 3.062 9.378 3.701 1.00 94.56 160 ILE A N 1
ATOM 1296 C CA . ILE A 1 160 ? 2.983 7.926 3.908 1.00 94.56 160 ILE A CA 1
ATOM 1297 C C . ILE A 1 160 ? 3.257 7.590 5.374 1.00 94.56 160 ILE A C 1
ATOM 1299 O O . ILE A 1 160 ? 2.518 6.806 5.964 1.00 94.56 160 ILE A O 1
ATOM 1303 N N . ASP A 1 161 ? 4.287 8.201 5.967 1.00 93.56 161 ASP A N 1
ATOM 1304 C CA . ASP A 1 161 ? 4.610 7.987 7.375 1.00 93.56 161 ASP A CA 1
ATOM 1305 C C . ASP A 1 161 ? 3.479 8.508 8.263 1.00 93.56 161 ASP A C 1
ATOM 1307 O O . ASP A 1 161 ? 2.975 7.756 9.094 1.00 93.56 161 ASP A O 1
ATOM 1311 N N . PHE A 1 162 ? 2.975 9.715 8.003 1.00 95.75 162 PHE A N 1
ATOM 1312 C CA . PHE A 1 162 ? 1.867 10.274 8.784 1.00 95.75 162 PHE A CA 1
ATOM 1313 C C . PHE A 1 162 ? 0.567 9.461 8.681 1.00 95.75 162 PHE A C 1
ATOM 1315 O O 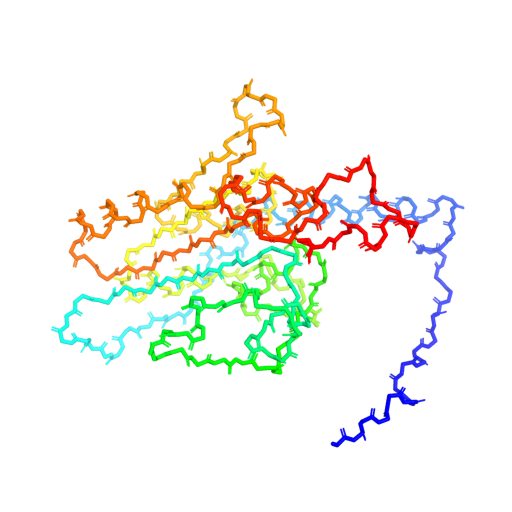. PHE A 1 162 ? -0.163 9.342 9.663 1.00 95.75 162 PHE A O 1
ATOM 1322 N N . PHE A 1 163 ? 0.278 8.858 7.524 1.00 97.19 163 PHE A N 1
ATOM 1323 C CA . PHE A 1 163 ? -0.860 7.946 7.370 1.00 97.19 163 PHE A CA 1
ATOM 1324 C C . PHE A 1 163 ? -0.617 6.621 8.092 1.00 97.19 163 PHE A C 1
ATOM 1326 O O . PHE A 1 163 ? -1.523 6.094 8.732 1.00 97.19 163 PHE A O 1
ATOM 1333 N N . SER A 1 164 ? 0.601 6.080 8.027 1.00 96.38 164 SER A N 1
ATOM 1334 C CA . SER A 1 164 ? 0.939 4.842 8.738 1.00 96.38 164 SER A CA 1
ATOM 1335 C C . SER A 1 164 ? 0.852 4.994 10.261 1.00 96.38 164 SER A C 1
ATOM 1337 O O . SER A 1 164 ? 0.472 4.048 10.944 1.00 96.38 164 SER A O 1
ATOM 1339 N N . GLU A 1 165 ? 1.131 6.192 10.786 1.00 96.19 165 GLU A N 1
ATOM 1340 C CA . GLU A 1 165 ? 0.989 6.546 12.204 1.00 96.19 165 GLU A CA 1
ATOM 1341 C C . GLU A 1 165 ? -0.478 6.597 12.666 1.00 96.19 165 GLU A C 1
ATOM 1343 O O . GLU A 1 165 ? -0.750 6.636 13.865 1.00 96.19 165 GLU A O 1
ATOM 1348 N N . GLU A 1 166 ? -1.450 6.559 11.747 1.00 97.69 166 GLU A N 1
ATOM 1349 C CA . GLU A 1 166 ? -2.852 6.372 12.124 1.00 97.69 166 GLU A CA 1
ATOM 1350 C C . GLU A 1 166 ? -3.136 4.963 12.636 1.00 97.69 166 GLU A C 1
ATOM 1352 O O . GLU A 1 166 ? -4.085 4.792 13.410 1.00 97.69 166 GLU A O 1
ATOM 1357 N N . ALA A 1 167 ? -2.349 3.963 12.222 1.00 98.19 167 ALA A N 1
ATOM 1358 C CA . ALA A 1 167 ? -2.472 2.607 12.739 1.00 98.19 167 ALA A CA 1
ATOM 1359 C C . ALA A 1 167 ? -2.150 2.584 14.236 1.00 98.19 167 ALA A C 1
ATOM 1361 O O . ALA A 1 167 ? -1.316 3.341 14.725 1.00 98.19 167 ALA A O 1
ATOM 1362 N N . GLU A 1 168 ? -2.792 1.692 14.988 1.00 98.12 168 GLU A N 1
ATOM 1363 C CA . GLU A 1 168 ? -2.493 1.563 16.420 1.00 98.12 168 GLU A CA 1
ATOM 1364 C C . GLU A 1 168 ? -1.058 1.109 16.679 1.00 98.12 168 GLU A C 1
ATOM 1366 O O . GLU A 1 168 ? -0.487 1.426 17.722 1.00 98.12 168 GLU A O 1
ATOM 1371 N N . ARG A 1 169 ? -0.501 0.309 15.766 1.00 97.62 169 ARG A N 1
ATOM 1372 C CA . ARG A 1 169 ? 0.846 -0.244 15.881 1.00 97.62 169 ARG A CA 1
ATOM 1373 C C . ARG A 1 169 ? 1.532 -0.265 14.519 1.00 97.62 169 ARG A C 1
ATOM 1375 O O . ARG A 1 169 ? 0.916 -0.615 13.510 1.00 97.62 169 ARG A O 1
ATOM 1382 N N . ARG A 1 170 ? 2.824 0.063 14.518 1.00 95.50 170 ARG A N 1
ATOM 1383 C CA . ARG A 1 170 ? 3.693 0.081 13.339 1.00 95.50 170 ARG A CA 1
ATOM 1384 C C . ARG A 1 170 ? 4.920 -0.801 13.568 1.00 95.50 170 ARG A C 1
ATOM 1386 O O . ARG A 1 170 ? 5.459 -0.816 14.671 1.00 95.50 170 ARG A O 1
ATOM 1393 N N . ILE A 1 171 ? 5.346 -1.523 12.534 1.00 94.88 171 ILE A N 1
ATOM 1394 C CA . ILE A 1 171 ? 6.605 -2.280 12.510 1.00 94.88 171 ILE A CA 1
ATOM 1395 C C . ILE A 1 171 ? 7.344 -1.917 11.222 1.00 94.88 171 ILE A C 1
ATOM 1397 O O . ILE A 1 171 ? 6.832 -2.151 10.128 1.00 94.88 171 ILE A O 1
ATOM 1401 N N . ASP A 1 172 ? 8.553 -1.380 11.343 1.00 92.44 172 ASP A N 1
ATOM 1402 C CA . ASP A 1 172 ? 9.443 -1.141 10.208 1.00 92.44 172 ASP A CA 1
ATOM 1403 C C . ASP A 1 172 ? 10.540 -2.209 10.208 1.00 92.44 172 ASP A C 1
ATOM 1405 O O . ASP A 1 172 ? 11.331 -2.285 11.148 1.00 92.44 172 ASP A O 1
ATOM 1409 N N . ILE A 1 173 ? 10.592 -3.044 9.167 1.00 90.50 173 ILE A N 1
ATOM 1410 C CA . ILE A 1 173 ? 11.628 -4.085 9.057 1.00 90.50 173 ILE A CA 1
ATOM 1411 C C . ILE A 1 173 ? 12.951 -3.544 8.496 1.00 90.50 173 ILE A C 1
ATOM 1413 O O . ILE A 1 173 ? 13.979 -4.189 8.662 1.00 90.50 173 ILE A O 1
ATOM 1417 N N . SER A 1 174 ? 12.940 -2.339 7.912 1.00 84.19 174 SER A N 1
ATOM 1418 C CA . SER A 1 174 ? 14.128 -1.593 7.464 1.00 84.19 174 SER A CA 1
ATOM 1419 C C . SER A 1 174 ? 14.212 -0.217 8.149 1.00 84.19 174 SER A C 1
ATOM 1421 O O . SER A 1 174 ? 13.973 0.813 7.506 1.00 84.19 174 SER A O 1
ATOM 1423 N N . PRO A 1 175 ? 14.496 -0.166 9.466 1.00 69.31 175 PRO A N 1
ATOM 1424 C CA . PRO A 1 175 ? 14.558 1.085 10.213 1.00 69.31 175 PRO A CA 1
ATOM 1425 C C . PRO A 1 175 ? 15.766 1.942 9.809 1.00 69.31 175 PRO A C 1
ATOM 1427 O O . PRO A 1 175 ? 16.774 1.464 9.299 1.00 69.31 175 PRO A O 1
ATOM 1430 N N . ARG A 1 176 ? 15.672 3.248 10.078 1.00 64.00 176 ARG A N 1
ATOM 1431 C CA . ARG A 1 176 ? 16.705 4.252 9.763 1.00 64.00 176 ARG A CA 1
ATOM 1432 C C . ARG A 1 176 ? 17.930 4.222 10.692 1.00 64.00 176 ARG A C 1
ATOM 1434 O O . ARG A 1 176 ? 18.835 5.036 10.515 1.00 64.00 176 ARG A O 1
ATOM 1441 N N . GLU A 1 177 ? 17.940 3.373 11.716 1.00 54.66 177 GLU A N 1
ATOM 1442 C CA . GLU A 1 177 ? 18.918 3.450 12.803 1.00 54.66 177 GLU A CA 1
ATOM 1443 C C . GLU A 1 177 ? 20.230 2.740 12.458 1.00 54.66 177 GLU A C 1
ATOM 1445 O O . GLU A 1 177 ? 20.320 1.519 12.472 1.00 54.66 177 GLU A O 1
ATOM 1450 N N . GLY A 1 178 ? 21.271 3.532 12.189 1.00 52.41 178 GLY A N 1
ATOM 1451 C CA . GLY A 1 178 ? 22.676 3.118 12.297 1.00 52.41 178 GLY A CA 1
ATOM 1452 C C . GLY A 1 178 ? 23.212 2.169 11.221 1.00 52.41 178 GLY A C 1
ATOM 1453 O O . GLY A 1 178 ? 24.430 2.052 11.090 1.00 52.41 178 GLY A O 1
ATOM 1454 N N . GLU A 1 179 ? 22.351 1.537 10.429 1.00 49.69 179 GLU A N 1
ATOM 1455 C CA . GLU A 1 179 ? 22.762 0.631 9.363 1.00 49.69 179 GLU A CA 1
ATOM 1456 C C . GLU A 1 179 ? 22.890 1.366 8.022 1.00 49.69 179 GLU A C 1
ATOM 1458 O O . GLU A 1 179 ? 22.108 2.251 7.663 1.00 49.69 179 GLU A O 1
ATOM 1463 N N . LEU A 1 180 ? 23.940 1.021 7.273 1.00 47.94 180 LEU A N 1
ATOM 1464 C CA . LEU A 1 180 ? 24.121 1.483 5.901 1.00 47.94 180 LEU A CA 1
ATOM 1465 C C . LEU A 1 180 ? 22.883 1.092 5.078 1.00 47.94 180 LEU A C 1
ATOM 1467 O O . LEU A 1 180 ? 22.309 0.028 5.296 1.00 47.94 180 LEU A O 1
ATOM 1471 N N . TYR A 1 181 ? 22.534 1.907 4.072 1.00 53.44 181 TYR A N 1
ATOM 1472 C CA . TYR A 1 181 ? 21.465 1.701 3.067 1.00 53.44 181 TYR A CA 1
ATOM 1473 C C . TYR A 1 181 ? 21.560 0.375 2.262 1.00 53.44 181 TYR A C 1
ATOM 1475 O O . TYR A 1 181 ? 20.974 0.231 1.188 1.00 53.44 181 TYR A O 1
ATOM 1483 N N . THR A 1 182 ? 22.369 -0.573 2.721 1.00 50.72 182 THR A N 1
ATOM 1484 C CA . THR A 1 182 ? 22.743 -1.820 2.076 1.00 50.72 182 THR A CA 1
ATOM 1485 C C . THR A 1 182 ? 21.978 -3.029 2.594 1.00 50.72 182 THR A C 1
ATOM 1487 O O . THR A 1 182 ? 22.006 -4.040 1.892 1.00 50.72 182 THR A O 1
ATOM 1490 N N . ASP A 1 183 ? 21.318 -2.957 3.760 1.00 61.94 183 ASP A N 1
ATOM 1491 C CA . ASP A 1 183 ? 20.577 -4.106 4.297 1.00 61.94 183 ASP A CA 1
ATOM 1492 C C . ASP A 1 183 ? 19.227 -4.234 3.593 1.00 61.94 183 ASP A C 1
ATOM 1494 O O . ASP A 1 183 ? 18.188 -3.692 3.967 1.00 61.94 183 ASP A O 1
ATOM 1498 N N . ASN A 1 184 ? 19.298 -4.868 2.436 1.00 71.81 184 ASN A N 1
ATOM 1499 C CA . ASN A 1 184 ? 18.159 -5.096 1.594 1.00 71.81 184 ASN A CA 1
ATOM 1500 C C . ASN A 1 184 ? 17.431 -6.357 2.073 1.00 71.81 184 ASN A C 1
ATOM 1502 O O . ASN A 1 184 ? 17.906 -7.477 1.866 1.00 71.81 184 ASN A O 1
ATOM 1506 N N . ARG A 1 185 ? 16.264 -6.141 2.673 1.00 85.50 185 ARG A N 1
ATOM 1507 C CA . ARG A 1 185 ? 15.440 -7.192 3.258 1.00 85.50 185 ARG A CA 1
ATOM 1508 C C . ARG A 1 185 ? 14.323 -7.601 2.306 1.00 85.50 185 ARG A C 1
ATOM 1510 O O . ARG A 1 185 ? 13.609 -6.735 1.793 1.00 85.50 185 ARG A O 1
ATOM 1517 N N . PRO A 1 186 ? 14.144 -8.901 2.036 1.00 90.25 186 PRO A N 1
ATOM 1518 C CA . PRO A 1 186 ? 12.982 -9.386 1.310 1.00 90.25 186 PRO A CA 1
ATOM 1519 C C . PRO A 1 186 ? 11.683 -9.040 2.046 1.00 90.25 186 PRO A C 1
ATOM 1521 O O . PRO A 1 186 ? 11.580 -9.234 3.255 1.00 90.25 186 PRO A O 1
ATOM 1524 N N . ASP A 1 187 ? 10.635 -8.662 1.309 1.00 94.19 187 ASP A N 1
ATOM 1525 C CA . ASP A 1 187 ? 9.310 -8.382 1.894 1.00 94.19 187 ASP A CA 1
ATOM 1526 C C . ASP A 1 187 ? 8.730 -9.572 2.687 1.00 94.19 187 ASP A C 1
ATOM 1528 O O . ASP A 1 187 ? 7.889 -9.400 3.571 1.00 94.19 187 ASP A O 1
ATOM 1532 N N . GLY A 1 188 ? 9.200 -10.792 2.393 1.00 93.75 188 GLY A N 1
ATOM 1533 C CA . GLY A 1 188 ? 8.851 -12.011 3.123 1.00 93.75 188 GLY A CA 1
ATOM 1534 C C . GLY A 1 188 ? 9.221 -11.985 4.612 1.00 93.75 188 GLY A C 1
ATOM 1535 O O . GLY A 1 188 ? 8.613 -12.723 5.387 1.00 93.75 188 GLY A O 1
ATOM 1536 N N . GLU A 1 189 ? 10.142 -11.117 5.037 1.00 93.31 189 GLU A N 1
ATOM 1537 C CA . GLU A 1 189 ? 10.503 -10.944 6.450 1.00 93.31 189 GLU A CA 1
ATOM 1538 C C . GLU A 1 189 ? 9.387 -10.314 7.297 1.00 93.31 189 GLU A C 1
ATOM 1540 O O . GLU A 1 189 ? 9.418 -10.429 8.519 1.00 93.31 189 GLU A O 1
ATOM 1545 N N . MET A 1 190 ? 8.344 -9.735 6.686 1.00 95.69 190 MET A N 1
ATOM 1546 C CA . MET A 1 190 ? 7.145 -9.301 7.420 1.00 95.69 190 MET A CA 1
ATOM 1547 C C . MET A 1 190 ? 6.238 -10.478 7.838 1.00 95.69 190 MET A C 1
ATOM 1549 O O . MET A 1 190 ? 5.411 -10.334 8.740 1.00 95.69 190 MET A O 1
ATOM 1553 N N . LEU A 1 191 ? 6.360 -11.656 7.204 1.00 96.50 191 LEU A N 1
ATOM 1554 C CA . LEU A 1 191 ? 5.446 -12.791 7.417 1.00 96.50 191 LEU A CA 1
ATOM 1555 C C . LEU A 1 191 ? 5.432 -13.343 8.857 1.00 96.50 191 LEU A C 1
ATOM 1557 O O . LEU A 1 191 ? 4.340 -13.677 9.332 1.00 96.50 191 LEU A O 1
ATOM 1561 N N . PRO A 1 192 ? 6.569 -13.459 9.576 1.00 97.06 192 PRO A N 1
ATOM 1562 C CA . PRO A 1 192 ? 6.568 -13.851 10.984 1.00 97.06 192 PRO A CA 1
ATOM 1563 C C . PRO A 1 192 ? 5.748 -12.901 11.865 1.00 97.06 192 PRO A C 1
ATOM 1565 O O . PRO A 1 192 ? 4.895 -13.373 12.616 1.00 97.06 192 PRO A O 1
ATOM 1568 N N . SER A 1 193 ? 5.912 -11.582 11.705 1.00 97.06 193 SER A N 1
ATOM 1569 C CA . SER A 1 193 ? 5.147 -10.581 12.460 1.00 97.06 193 SER A CA 1
ATOM 1570 C C . SER A 1 193 ? 3.648 -10.673 12.175 1.00 97.06 193 SER A C 1
ATOM 1572 O O . SER A 1 193 ? 2.843 -10.623 13.100 1.00 97.06 193 SER A O 1
ATOM 1574 N N . ILE A 1 194 ? 3.247 -10.896 10.917 1.00 97.62 194 ILE A N 1
ATOM 1575 C CA . ILE A 1 194 ? 1.830 -11.107 10.564 1.00 97.62 194 ILE A CA 1
ATOM 1576 C C . ILE A 1 194 ? 1.259 -12.321 11.306 1.00 97.62 194 ILE A C 1
ATOM 1578 O O . ILE A 1 194 ? 0.148 -12.261 11.833 1.00 97.62 194 ILE A O 1
ATOM 1582 N N . ARG A 1 195 ? 2.007 -13.431 11.365 1.00 97.81 195 ARG A N 1
ATOM 1583 C CA . ARG A 1 195 ? 1.572 -14.645 12.071 1.00 97.81 195 ARG A CA 1
ATOM 1584 C C . ARG A 1 195 ? 1.384 -14.386 13.563 1.00 97.81 195 ARG A C 1
ATOM 1586 O O . ARG A 1 195 ? 0.372 -14.813 14.112 1.00 97.81 195 ARG A O 1
ATOM 1593 N N . GLU A 1 196 ? 2.325 -13.684 14.184 1.00 97.88 196 GLU A N 1
ATOM 1594 C CA . GLU A 1 196 ? 2.266 -13.325 15.601 1.00 97.88 196 GLU A CA 1
ATOM 1595 C C . GLU A 1 196 ? 1.061 -12.422 15.908 1.00 97.88 196 GLU A C 1
ATOM 1597 O O . GLU A 1 196 ? 0.264 -12.747 16.788 1.00 97.88 196 GLU A O 1
ATOM 1602 N N . ILE A 1 197 ? 0.852 -11.368 15.109 1.00 97.50 197 ILE A N 1
ATOM 1603 C CA . ILE A 1 197 ? -0.294 -10.452 15.232 1.00 97.50 197 ILE A CA 1
ATOM 1604 C C . ILE A 1 197 ? -1.623 -11.222 15.196 1.00 97.50 197 ILE A C 1
ATOM 1606 O O . ILE A 1 197 ? -2.502 -10.999 16.028 1.00 97.50 197 ILE A O 1
ATOM 1610 N N . ILE A 1 198 ? -1.766 -12.151 14.245 1.00 97.50 198 ILE A N 1
ATOM 1611 C CA . ILE A 1 198 ? -2.981 -12.961 14.077 1.00 97.50 198 ILE A CA 1
ATOM 1612 C C . ILE A 1 198 ? -3.183 -13.949 15.238 1.00 97.50 198 ILE A C 1
ATOM 1614 O O . ILE A 1 198 ? -4.323 -14.284 15.570 1.00 97.50 198 ILE A O 1
ATOM 1618 N N . GLN A 1 199 ? -2.105 -14.453 15.839 1.00 97.00 199 GLN A N 1
ATOM 1619 C CA . GLN A 1 199 ? -2.174 -15.403 16.954 1.00 97.00 199 GLN A CA 1
ATOM 1620 C C . GLN A 1 199 ? -2.467 -14.725 18.297 1.00 97.00 199 GLN A C 1
ATOM 1622 O O . GLN A 1 199 ? -3.112 -15.338 19.140 1.00 97.00 199 GLN A O 1
ATOM 1627 N N . GLN A 1 200 ? -2.010 -13.487 18.493 1.00 95.12 200 GLN A N 1
ATOM 1628 C CA . GLN A 1 200 ? -2.103 -12.778 19.775 1.00 95.12 200 GLN A CA 1
ATOM 1629 C C . GLN A 1 200 ? -3.365 -11.920 19.945 1.00 95.12 200 GLN A C 1
ATOM 1631 O O . GLN A 1 200 ? -3.623 -11.444 21.048 1.00 95.12 200 GLN A O 1
ATOM 1636 N N . SER A 1 201 ? -4.135 -11.674 18.881 1.00 93.81 201 SER A N 1
ATOM 1637 C CA . SER A 1 201 ? -5.307 -10.791 18.929 1.00 93.81 201 SER A CA 1
ATOM 1638 C C . SER A 1 201 ? -6.600 -11.526 18.613 1.00 93.81 201 SER A C 1
ATOM 1640 O O . SER A 1 201 ? -6.732 -12.068 17.527 1.00 93.81 201 SER A O 1
ATOM 1642 N N . ASP A 1 202 ? -7.605 -11.459 19.484 1.00 94.38 202 ASP A N 1
ATOM 1643 C CA . ASP A 1 202 ? -8.957 -11.966 19.193 1.00 94.38 202 ASP A CA 1
ATOM 1644 C C . ASP A 1 202 ? -9.841 -10.957 18.427 1.00 94.38 202 ASP A C 1
ATOM 1646 O O . ASP A 1 202 ? -10.962 -11.276 18.024 1.00 94.38 202 ASP A O 1
ATOM 1650 N N . SER A 1 203 ? -9.337 -9.743 18.189 1.00 94.50 203 SER A N 1
ATOM 1651 C CA . SER A 1 203 ? -10.057 -8.657 17.517 1.00 94.50 203 SER A CA 1
ATOM 1652 C C . SER A 1 203 ? -10.139 -8.859 16.004 1.00 94.50 203 SER A C 1
ATOM 1654 O O . SER A 1 203 ? -9.326 -9.561 15.404 1.00 94.50 203 SER A O 1
ATOM 1656 N N . ASN A 1 204 ? -11.084 -8.180 15.346 1.00 97.31 204 ASN A N 1
ATOM 1657 C CA . ASN A 1 204 ? -11.002 -8.037 13.891 1.00 97.31 204 ASN A CA 1
ATOM 1658 C C . ASN A 1 204 ? -9.762 -7.209 13.536 1.00 97.31 204 ASN A C 1
ATOM 1660 O O . ASN A 1 204 ? -9.461 -6.236 14.226 1.00 97.31 204 ASN A O 1
ATOM 1664 N N . LEU A 1 205 ? -9.062 -7.574 12.464 1.00 98.31 205 LEU A N 1
ATOM 1665 C CA . LEU A 1 205 ? -7.770 -6.994 12.107 1.00 98.31 205 LEU A CA 1
ATOM 1666 C C . LEU A 1 205 ? -7.802 -6.326 10.732 1.00 98.31 205 LEU A C 1
ATOM 1668 O O . LEU A 1 205 ? -8.304 -6.903 9.766 1.00 98.31 205 LEU A O 1
ATOM 1672 N N . LEU A 1 206 ? -7.199 -5.142 10.647 1.00 98.62 206 LEU A N 1
ATOM 1673 C CA . LEU A 1 206 ? -6.626 -4.619 9.410 1.00 98.62 206 LEU A CA 1
ATOM 1674 C C . LEU A 1 206 ? -5.104 -4.670 9.539 1.00 98.62 206 LEU A C 1
ATOM 1676 O O . LEU A 1 206 ? -4.538 -4.085 10.463 1.00 98.62 206 LEU A O 1
ATOM 1680 N N . ILE A 1 207 ? -4.447 -5.325 8.589 1.00 98.75 207 ILE A N 1
ATOM 1681 C CA . ILE A 1 207 ? -2.989 -5.363 8.480 1.00 98.75 207 ILE A CA 1
ATOM 1682 C C . ILE A 1 207 ? -2.607 -4.758 7.129 1.00 98.75 207 ILE A C 1
ATOM 1684 O O . ILE A 1 207 ? -2.893 -5.335 6.080 1.00 98.75 207 ILE A O 1
ATOM 1688 N N . VAL A 1 208 ? -1.970 -3.592 7.143 1.00 98.69 208 VAL A N 1
ATOM 1689 C CA . VAL A 1 208 ? -1.426 -2.951 5.942 1.00 98.69 208 VAL A CA 1
ATOM 1690 C C . VAL A 1 208 ? 0.042 -3.340 5.804 1.00 98.69 208 VAL A C 1
ATOM 1692 O O . VAL A 1 208 ? 0.811 -3.176 6.746 1.00 98.69 208 VAL A O 1
ATOM 1695 N N . LEU A 1 209 ? 0.429 -3.859 4.641 1.00 98.31 209 LEU A N 1
ATOM 1696 C CA . LEU A 1 209 ? 1.808 -4.196 4.294 1.00 98.31 209 LEU A CA 1
ATOM 1697 C C . LEU A 1 209 ? 2.292 -3.235 3.214 1.00 98.31 209 LEU A C 1
ATOM 1699 O O . LEU A 1 209 ? 1.756 -3.247 2.106 1.00 98.31 209 LEU A O 1
ATOM 1703 N N . HIS A 1 210 ? 3.311 -2.437 3.507 1.00 97.00 210 HIS A N 1
ATOM 1704 C CA . HIS A 1 210 ? 3.957 -1.578 2.523 1.00 97.00 210 HIS A CA 1
ATOM 1705 C C . HIS A 1 210 ? 5.283 -2.193 2.090 1.00 97.00 210 HIS A C 1
ATOM 1707 O O . HIS A 1 210 ? 6.281 -2.161 2.810 1.00 97.00 210 HIS A O 1
ATOM 1713 N N . THR A 1 211 ? 5.250 -2.807 0.913 1.00 95.81 211 THR A N 1
ATOM 1714 C CA . THR A 1 211 ? 6.362 -3.590 0.372 1.00 95.81 211 THR A CA 1
ATOM 1715 C C . THR A 1 211 ? 7.407 -2.706 -0.304 1.00 95.81 211 THR A C 1
ATOM 1717 O O . THR A 1 211 ? 7.107 -1.600 -0.762 1.00 95.81 211 THR A O 1
ATOM 1720 N N . TYR A 1 212 ? 8.636 -3.209 -0.393 1.00 92.56 212 TYR A N 1
ATOM 1721 C CA . TYR A 1 212 ? 9.682 -2.644 -1.246 1.00 92.56 212 TYR A CA 1
ATOM 1722 C C . TYR A 1 212 ? 9.566 -3.157 -2.693 1.00 92.56 212 TYR A C 1
ATOM 1724 O O . TYR A 1 212 ? 10.057 -2.521 -3.629 1.00 92.56 212 TYR A O 1
ATOM 1732 N N . GLY A 1 213 ? 8.854 -4.274 -2.894 1.00 92.75 213 GLY A N 1
ATOM 1733 C CA . GLY A 1 213 ? 8.288 -4.691 -4.174 1.00 92.75 213 GLY A CA 1
ATOM 1734 C C . GLY A 1 213 ? 9.325 -4.809 -5.287 1.00 92.75 213 GLY A C 1
ATOM 1735 O O . GLY A 1 213 ? 10.399 -5.371 -5.103 1.00 92.75 213 GLY A O 1
ATOM 1736 N N . SER A 1 214 ? 9.010 -4.262 -6.457 1.00 91.69 214 SER A N 1
ATOM 1737 C CA . SER A 1 214 ? 9.881 -4.255 -7.638 1.00 91.69 214 SER A CA 1
ATOM 1738 C C . SER A 1 214 ? 10.716 -2.969 -7.737 1.00 91.69 214 SER A C 1
ATOM 1740 O O . SER A 1 214 ? 11.077 -2.558 -8.839 1.00 91.69 214 SER A O 1
ATOM 1742 N N . HIS A 1 215 ? 11.003 -2.286 -6.619 1.00 87.69 215 HIS A N 1
ATOM 1743 C CA . HIS A 1 215 ? 11.805 -1.057 -6.634 1.00 87.69 215 HIS A CA 1
ATOM 1744 C C . HIS A 1 215 ? 13.211 -1.300 -7.216 1.00 87.69 215 HIS A C 1
ATOM 1746 O O . HIS A 1 215 ? 13.753 -2.407 -7.133 1.00 87.69 215 HIS A O 1
ATOM 1752 N N . TYR A 1 216 ? 13.812 -0.239 -7.773 1.00 79.69 216 TYR A N 1
ATOM 1753 C CA . TYR A 1 216 ? 15.133 -0.230 -8.416 1.00 79.69 216 TYR A CA 1
ATOM 1754 C C . TYR A 1 216 ? 16.193 -1.045 -7.654 1.00 79.69 216 TYR A C 1
ATOM 1756 O O . TYR A 1 216 ? 16.268 -0.970 -6.428 1.00 79.69 216 TYR A O 1
ATOM 1764 N N . ASP A 1 217 ? 17.066 -1.730 -8.404 1.00 80.19 217 ASP A N 1
ATOM 1765 C CA . ASP A 1 217 ? 17.970 -2.805 -7.955 1.00 80.19 217 ASP A CA 1
ATOM 1766 C C . ASP A 1 217 ? 17.226 -4.144 -7.782 1.00 80.19 217 ASP A C 1
ATOM 1768 O O . ASP A 1 217 ? 17.128 -4.707 -6.699 1.00 80.19 217 ASP A O 1
ATOM 1772 N N . TYR A 1 218 ? 16.640 -4.642 -8.876 1.00 84.00 218 TYR A N 1
ATOM 1773 C CA . TYR A 1 218 ? 15.705 -5.777 -8.869 1.00 84.00 218 TYR A CA 1
ATOM 1774 C C . TYR A 1 218 ? 16.262 -7.055 -8.242 1.00 84.00 218 TYR A C 1
ATOM 1776 O O . TYR A 1 218 ? 15.525 -7.761 -7.563 1.00 84.00 218 TYR A O 1
ATOM 1784 N N . ARG A 1 219 ? 17.560 -7.341 -8.407 1.00 82.06 219 ARG A N 1
ATOM 1785 C CA . ARG A 1 219 ? 18.197 -8.536 -7.825 1.00 82.06 219 ARG A CA 1
ATOM 1786 C C . ARG A 1 219 ? 18.102 -8.555 -6.302 1.00 82.06 219 ARG A C 1
ATOM 1788 O O . ARG A 1 219 ? 18.028 -9.611 -5.688 1.00 82.06 219 ARG A O 1
ATOM 1795 N N . LYS A 1 220 ? 18.096 -7.376 -5.693 1.00 83.81 220 LYS A N 1
ATOM 1796 C CA . LYS A 1 220 ? 17.922 -7.217 -4.259 1.00 83.81 220 LYS A CA 1
ATOM 1797 C C . LYS A 1 220 ? 16.467 -7.496 -3.826 1.00 83.81 220 LYS A C 1
ATOM 1799 O O . LYS A 1 220 ? 16.195 -7.784 -2.672 1.00 83.81 220 LYS A O 1
ATOM 1804 N N . ARG A 1 221 ? 15.487 -7.514 -4.723 1.00 88.31 221 ARG A N 1
ATOM 1805 C CA . ARG A 1 221 ? 14.077 -7.696 -4.332 1.00 88.31 221 ARG A CA 1
ATOM 1806 C C . ARG A 1 221 ? 13.684 -9.131 -4.009 1.00 88.31 221 ARG A C 1
ATOM 1808 O O . ARG A 1 221 ? 12.601 -9.351 -3.473 1.00 88.31 221 ARG A O 1
ATOM 1815 N N . TYR A 1 222 ? 14.541 -10.102 -4.305 1.00 88.19 222 TYR A N 1
ATOM 1816 C CA . TYR A 1 222 ? 14.236 -11.507 -4.093 1.00 88.19 222 TYR A CA 1
ATOM 1817 C C . TYR A 1 222 ? 15.457 -12.292 -3.580 1.00 88.19 222 TYR A C 1
ATOM 1819 O O . TYR A 1 222 ? 16.583 -12.046 -4.010 1.00 88.19 222 TYR A O 1
ATOM 1827 N N . PRO A 1 223 ? 15.251 -13.267 -2.677 1.00 88.38 223 PRO A N 1
ATOM 1828 C CA . PRO A 1 223 ? 16.264 -14.262 -2.331 1.00 88.38 223 PRO A CA 1
ATOM 1829 C C . PRO A 1 223 ? 16.750 -15.060 -3.549 1.00 88.38 223 PRO A C 1
ATOM 1831 O O . PRO A 1 223 ? 15.992 -15.279 -4.495 1.00 88.38 223 PRO A O 1
ATOM 1834 N N . GLN A 1 224 ? 17.993 -15.548 -3.521 1.00 85.75 224 GLN A N 1
ATOM 1835 C CA . GLN A 1 224 ? 18.621 -16.234 -4.661 1.00 85.75 224 GLN A CA 1
ATOM 1836 C C . GLN A 1 224 ? 17.829 -17.472 -5.131 1.00 85.75 224 GLN A C 1
ATOM 1838 O O . GLN A 1 224 ? 17.839 -17.782 -6.321 1.00 85.75 224 GLN A O 1
ATOM 1843 N N . GLU A 1 225 ? 17.099 -18.151 -4.243 1.00 89.06 225 GLU A N 1
ATOM 1844 C CA . GLU A 1 225 ? 16.218 -19.274 -4.592 1.00 89.06 225 GLU A CA 1
ATOM 1845 C C . GLU A 1 225 ? 15.022 -18.888 -5.483 1.00 89.06 225 GLU A C 1
ATOM 1847 O O . GLU A 1 225 ? 14.417 -19.756 -6.113 1.00 89.06 225 GLU A O 1
ATOM 1852 N N . PHE A 1 226 ? 14.687 -17.598 -5.572 1.00 90.19 226 PHE A N 1
ATOM 1853 C CA . PHE A 1 226 ? 13.657 -17.069 -6.468 1.00 90.19 226 PHE A CA 1
ATOM 1854 C C . PHE A 1 226 ? 14.225 -16.505 -7.781 1.00 90.19 226 PHE A C 1
ATOM 1856 O O . PHE A 1 226 ? 13.452 -16.032 -8.616 1.00 90.19 226 PHE A O 1
ATOM 1863 N N . ALA A 1 227 ? 15.542 -16.592 -8.009 1.00 89.69 227 ALA A N 1
ATOM 1864 C CA . ALA A 1 227 ? 16.192 -16.175 -9.253 1.00 89.69 227 ALA A CA 1
ATOM 1865 C C . ALA A 1 227 ? 15.841 -17.129 -10.417 1.00 89.69 227 ALA A C 1
ATOM 1867 O O . ALA A 1 227 ? 16.618 -18.010 -10.785 1.00 89.69 227 ALA A O 1
ATOM 1868 N N . ARG A 1 228 ? 14.635 -16.985 -10.982 1.00 88.81 228 ARG A N 1
ATOM 1869 C CA . ARG A 1 228 ? 14.095 -17.885 -12.020 1.00 88.81 228 ARG A CA 1
ATOM 1870 C C . ARG A 1 228 ? 14.594 -17.554 -13.424 1.00 88.81 228 ARG A C 1
ATOM 1872 O O . ARG A 1 228 ? 14.879 -18.472 -14.189 1.00 88.81 228 ARG A O 1
ATOM 1879 N N . TYR A 1 229 ? 14.673 -16.271 -13.776 1.00 87.88 229 TYR A N 1
ATOM 1880 C CA . TYR A 1 229 ? 15.149 -15.837 -15.089 1.00 87.88 229 TYR A CA 1
ATOM 1881 C C . TYR A 1 229 ? 16.587 -15.335 -14.966 1.00 87.88 229 TYR A C 1
ATOM 1883 O O . TYR A 1 229 ? 16.885 -14.480 -14.139 1.00 87.88 229 TYR A O 1
ATOM 1891 N N . THR A 1 230 ? 17.488 -15.878 -15.780 1.00 85.38 230 THR A N 1
ATOM 1892 C CA . THR A 1 230 ? 18.926 -15.573 -15.740 1.00 85.38 230 THR A CA 1
ATOM 1893 C C . THR A 1 230 ? 19.443 -15.223 -17.137 1.00 85.38 230 THR A C 1
ATOM 1895 O O . THR A 1 230 ? 18.891 -15.734 -18.115 1.00 85.38 230 THR A O 1
ATOM 1898 N N . PRO A 1 231 ? 20.520 -14.428 -17.269 1.00 82.62 231 PRO A N 1
ATOM 1899 C CA . PRO A 1 231 ? 21.309 -13.810 -16.196 1.00 82.62 231 PRO A CA 1
ATOM 1900 C C . PRO A 1 231 ? 20.588 -12.615 -15.552 1.00 82.62 231 PRO A C 1
ATOM 1902 O O . PRO A 1 231 ? 19.926 -11.857 -16.248 1.00 82.62 231 PRO A O 1
ATOM 1905 N N . ASP A 1 232 ? 20.742 -12.434 -14.238 1.00 77.00 232 ASP A N 1
ATOM 1906 C CA . ASP A 1 232 ? 20.102 -11.364 -13.448 1.00 77.00 232 ASP A CA 1
ATOM 1907 C C . ASP A 1 232 ? 21.108 -10.389 -12.799 1.00 77.00 232 ASP A C 1
ATOM 1909 O O . ASP A 1 232 ? 20.752 -9.499 -12.024 1.00 77.00 232 ASP A O 1
ATOM 1913 N N . LEU A 1 233 ? 22.386 -10.545 -13.144 1.00 71.62 233 LEU A N 1
ATOM 1914 C CA . LEU A 1 233 ? 23.481 -9.650 -12.793 1.00 71.62 233 LEU A CA 1
ATOM 1915 C C . LEU A 1 233 ? 23.484 -8.445 -13.733 1.00 71.62 233 LEU A C 1
ATOM 1917 O O . LEU A 1 233 ? 23.830 -8.563 -14.908 1.00 71.62 233 LEU A O 1
ATOM 1921 N N . ILE A 1 234 ? 23.143 -7.273 -13.203 1.00 64.88 234 ILE A N 1
ATOM 1922 C CA . ILE A 1 234 ? 23.082 -6.036 -13.981 1.00 64.88 234 ILE A CA 1
ATOM 1923 C C . ILE A 1 234 ? 24.005 -5.016 -13.332 1.00 64.88 234 ILE A C 1
ATOM 1925 O O . ILE A 1 234 ? 23.829 -4.656 -12.173 1.00 64.88 234 ILE A O 1
ATOM 1929 N N . SER A 1 235 ? 25.001 -4.550 -14.083 1.00 59.53 235 SER A N 1
ATOM 1930 C CA . SER A 1 235 ? 25.965 -3.552 -13.609 1.00 59.53 235 SER A CA 1
ATOM 1931 C C . SER A 1 235 ? 25.402 -2.126 -13.606 1.00 59.53 235 SER A C 1
ATOM 1933 O O . SER A 1 235 ? 25.884 -1.286 -12.853 1.00 59.53 235 SER A O 1
ATOM 1935 N N . ALA A 1 236 ? 24.389 -1.842 -14.437 1.00 62.97 236 ALA A N 1
ATOM 1936 C CA . ALA A 1 236 ? 23.692 -0.555 -14.502 1.00 62.97 236 ALA A CA 1
ATOM 1937 C C . ALA A 1 236 ? 22.360 -0.657 -15.267 1.00 62.97 236 ALA A C 1
ATOM 1939 O O . ALA A 1 236 ? 22.260 -1.408 -16.239 1.00 62.97 236 ALA A O 1
ATOM 1940 N N . ILE A 1 237 ? 21.365 0.163 -14.912 1.00 65.81 237 ILE A N 1
ATOM 1941 C CA . ILE A 1 237 ? 20.146 0.323 -15.720 1.00 65.81 237 ILE A CA 1
ATOM 1942 C C . ILE A 1 237 ? 20.408 1.339 -16.831 1.00 65.81 237 ILE A C 1
ATOM 1944 O O . ILE A 1 237 ? 20.522 2.538 -16.595 1.00 65.81 237 ILE A O 1
ATOM 1948 N N . ASN A 1 238 ? 20.496 0.857 -18.066 1.00 71.44 238 ASN A N 1
ATOM 1949 C CA . ASN A 1 238 ? 20.553 1.688 -19.262 1.00 71.44 238 ASN A CA 1
ATOM 1950 C C . ASN A 1 238 ? 19.886 0.949 -20.432 1.00 71.44 238 ASN A C 1
ATOM 1952 O O . ASN A 1 238 ? 19.591 -0.245 -20.345 1.00 71.44 238 ASN A O 1
ATOM 1956 N N . LYS A 1 239 ? 19.647 1.656 -21.542 1.00 71.31 239 LYS A N 1
ATOM 1957 C CA . LYS A 1 239 ? 18.978 1.090 -22.725 1.00 71.31 239 LYS A CA 1
ATOM 1958 C C . LYS A 1 239 ? 19.690 -0.158 -23.267 1.00 71.31 239 LYS A C 1
ATOM 1960 O O . LYS A 1 239 ? 19.016 -1.072 -23.734 1.00 71.31 239 LYS A O 1
ATOM 1965 N N . ASN A 1 240 ? 21.018 -0.212 -23.160 1.00 73.94 240 ASN A N 1
ATOM 1966 C CA . ASN A 1 240 ? 21.832 -1.324 -23.654 1.00 73.94 240 ASN A CA 1
ATOM 1967 C C . ASN A 1 240 ? 21.664 -2.582 -22.788 1.00 73.94 240 ASN A C 1
ATOM 1969 O O . ASN A 1 240 ? 21.721 -3.691 -23.306 1.00 73.94 240 ASN A O 1
ATOM 1973 N N . ASN A 1 241 ? 21.368 -2.411 -21.499 1.00 70.38 241 ASN A N 1
ATOM 1974 C CA . ASN A 1 241 ? 21.167 -3.497 -20.541 1.00 70.38 241 ASN A CA 1
ATOM 1975 C C . ASN A 1 241 ? 19.696 -3.947 -20.430 1.00 70.38 241 ASN A C 1
ATOM 1977 O O . ASN A 1 241 ? 19.357 -4.759 -19.572 1.00 70.38 241 ASN A O 1
ATOM 1981 N N . ARG A 1 242 ? 18.793 -3.458 -21.297 1.00 71.56 242 ARG A N 1
ATOM 1982 C CA . ARG A 1 242 ? 17.368 -3.837 -21.260 1.00 71.56 242 ARG A CA 1
ATOM 1983 C C . ARG A 1 242 ? 17.139 -5.331 -21.464 1.00 71.56 242 ARG A C 1
ATOM 1985 O O . ARG A 1 242 ? 16.276 -5.897 -20.806 1.00 71.56 242 ARG A O 1
ATOM 1992 N N . SER A 1 243 ? 17.904 -5.964 -22.348 1.00 68.50 243 SER A N 1
ATOM 1993 C CA . SER A 1 243 ? 17.779 -7.398 -22.637 1.00 68.50 243 SER A CA 1
ATOM 1994 C C . SER A 1 243 ? 18.157 -8.294 -21.453 1.00 68.50 243 SER A C 1
ATOM 1996 O O . SER A 1 2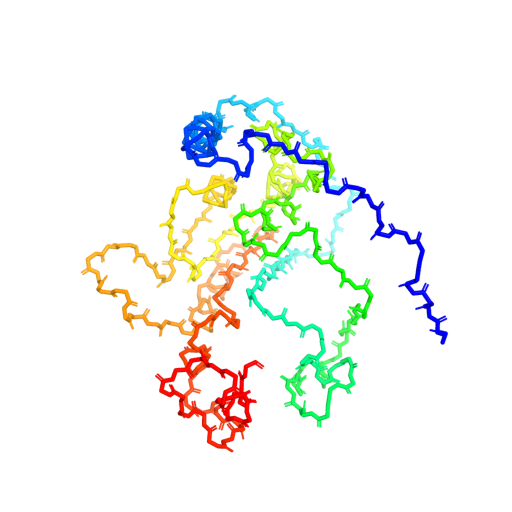43 ? 17.690 -9.428 -21.397 1.00 68.50 243 SER A O 1
ATOM 1998 N N . ILE A 1 244 ? 18.954 -7.787 -20.505 1.00 68.81 244 ILE A N 1
ATOM 1999 C CA . ILE A 1 244 ? 19.407 -8.516 -19.310 1.00 68.81 244 ILE A CA 1
ATOM 2000 C C . ILE A 1 244 ? 18.631 -8.136 -18.034 1.00 68.81 244 ILE A C 1
ATOM 2002 O O . ILE A 1 244 ? 18.837 -8.739 -16.988 1.00 68.81 244 ILE A O 1
ATOM 2006 N N . MET A 1 245 ? 17.685 -7.188 -18.111 1.00 69.38 245 MET A N 1
ATOM 2007 C CA . MET A 1 245 ? 16.708 -6.879 -17.051 1.00 69.38 245 MET A CA 1
ATOM 2008 C C . MET A 1 245 ? 15.572 -7.909 -17.034 1.00 69.38 245 MET A C 1
ATOM 2010 O O . MET A 1 245 ? 14.420 -7.597 -17.321 1.00 69.38 245 MET A O 1
ATOM 2014 N N . VAL A 1 246 ? 15.910 -9.174 -16.769 1.00 72.56 246 VAL A N 1
ATOM 2015 C CA . VAL A 1 246 ? 14.980 -10.303 -16.951 1.00 72.56 246 VAL A CA 1
ATOM 2016 C C . VAL A 1 246 ? 14.044 -10.566 -15.765 1.00 72.56 246 VAL A C 1
ATOM 2018 O O . VAL A 1 246 ? 12.979 -11.137 -15.984 1.00 72.56 246 VAL A O 1
ATOM 2021 N N . ASN A 1 247 ? 14.403 -10.114 -14.559 1.00 69.94 247 ASN A N 1
ATOM 2022 C CA . ASN A 1 247 ? 13.564 -10.165 -13.347 1.00 69.94 247 ASN A CA 1
ATOM 2023 C C . ASN A 1 247 ? 13.051 -8.771 -12.924 1.00 69.94 247 ASN A C 1
ATOM 2025 O O . ASN A 1 247 ? 12.777 -8.552 -11.746 1.00 69.94 247 ASN A O 1
ATOM 2029 N N . ALA A 1 248 ? 13.012 -7.820 -13.862 1.00 60.25 248 ALA A N 1
ATOM 2030 C CA . ALA A 1 248 ? 12.524 -6.457 -13.645 1.00 60.25 248 ALA A CA 1
ATOM 2031 C C . ALA A 1 248 ? 11.001 -6.340 -13.800 1.00 60.25 248 ALA A C 1
ATOM 2033 O O . ALA A 1 248 ? 10.437 -7.044 -14.672 1.00 60.25 248 ALA A O 1
#

Nearest PDB structures (foldseek):
  5zzu-assembly2_B  TM=8.500E-01  e=1.184E-12  Escherichia coli K-12
  6a82-assembly3_C  TM=8.237E-01  e=8.465E-12  Escherichia coli K-12
  4kav-assembly1_A  TM=8.510E-01  e=3.796E-10  Neisseria meningitidis MC58
  4tn0-assembly2_B  TM=8.352E-01  e=3.528E-09  Campylobacter jejuni subsp. jejuni HB93-13
  7moj-assembly2_B  TM=4.353E-01  e=1.020E-01  Arabidopsis thaliana

Secondary structure (DSSP, 8-state):
------SS--------HHHHSTTHHHHHHHHHHHHHHHHHHTHHHHTTT-----------SS--EEEEEE--S--GGG-GGGT-SS-S-HHHHTSTT-----S---S-SSHHHHHHHHTSS--GGGGGGGGT---HHHHHHHTT-EEEEEE-SPP-SSHHHHHHTTSSEEEESS-SSS--TT----GGGGHHHHHHHHHH--S-EEEEEE--TT-SSGGGGS-GGG--SS----S--SGGGGGG-TT-